Protein AF-A0A930KZ90-F1 (afdb_monomer_lite)

Radius of gyration: 17.36 Å; chains: 1; bounding box: 48×44×48 Å

Sequence (199 aa):
MMIPKNRITTSILTGASVASATVILSIFEPDRLVLPAVLLAAILIFSAPYLTFGRSEGVSDGRAYHLAAVVAGIATGLVILGQPTEGRLIPTIAEAAQQGGSMLATGLAGWALWKAGAHSMPTLPDVLNGKLVWATSAAAGYFLLTGTLSVVLLEVTLLTTHYLLRAKYKSLHVDLNFAQIVAVQVCLMMNMMFLMFLP

pLDDT: mean 78.46, std 12.45, range [32.59, 93.56]

Foldseek 3Di:
DDPDPVLVVVLLVLLQVLLVVLLVCCVVPVDLLPLLVVLLVLLCVLCVCCVVVPPPVPSPPSSLSNLLSNLLSNLNSLLVQLDDPPPDDDPSSVLSNQLSVQLQVQLVLQLVLLVVLCVVPVCSCVQDPSSLSSSLRSSLSSLPPQSSVQSNVQSVCLSVVVVVCCVVPVPDRDRSSVSSSVSSSVSSVVSSVCVVPPD

Secondary structure (DSSP, 8-state):
----HHHHHHHHHHHHHHHHHHHHHHHH---TTHHHHHHHHHHHHHHHHHHHHGGGT---HHHHHHHHHHHHHHHHHHHHHTS-STT---HHHHHHHHHHHHHHHHHHHHHHHHHHHHHH-TTGGGTS-HHHHHHHHHHHGGGHHHHHHHHHHHHHHHHHHHHHHHHH-TT----HHHHHHHHHHHHHHHHHHHHHH--

Organism: NCBI:txid43675

Structure (mmCIF, N/CA/C/O backbone):
data_AF-A0A930KZ90-F1
#
_entry.id   AF-A0A930KZ90-F1
#
loop_
_atom_site.group_PDB
_atom_site.id
_atom_site.type_symbol
_atom_site.label_atom_id
_atom_site.label_alt_id
_atom_site.label_comp_id
_atom_site.label_asym_id
_atom_site.label_entity_id
_atom_site.label_seq_id
_atom_site.pdbx_PDB_ins_code
_atom_site.Cartn_x
_atom_site.Cartn_y
_atom_site.Cartn_z
_atom_site.occupancy
_atom_site.B_iso_or_equiv
_atom_site.auth_seq_id
_atom_site.auth_comp_id
_atom_site.auth_asym_id
_atom_site.auth_atom_id
_atom_site.pdbx_PDB_model_num
ATOM 1 N N . MET A 1 1 ? -1.214 -21.754 14.794 1.00 38.53 1 MET A N 1
ATOM 2 C CA . MET A 1 1 ? -1.934 -21.234 13.609 1.00 38.53 1 MET A CA 1
ATOM 3 C C . MET A 1 1 ? -1.253 -21.792 12.360 1.00 38.53 1 MET A C 1
ATOM 5 O O . MET A 1 1 ? -0.206 -21.294 11.975 1.00 38.53 1 MET A O 1
ATOM 9 N N . MET A 1 2 ? -1.760 -22.895 11.797 1.00 32.59 2 MET A N 1
ATOM 10 C CA . MET A 1 2 ? -1.240 -23.469 10.547 1.00 32.59 2 MET A CA 1
ATOM 11 C C . MET A 1 2 ? -1.775 -22.625 9.390 1.00 32.59 2 MET A C 1
ATOM 13 O O . MET A 1 2 ? -2.950 -22.726 9.047 1.00 32.59 2 MET A O 1
ATOM 17 N N . ILE A 1 3 ? -0.939 -21.768 8.803 1.00 50.97 3 ILE A N 1
ATOM 18 C CA . ILE A 1 3 ? -1.258 -21.194 7.494 1.00 50.97 3 ILE A CA 1
ATOM 19 C C . ILE A 1 3 ? -1.202 -22.371 6.509 1.00 50.97 3 ILE A C 1
ATOM 21 O O . ILE A 1 3 ? -0.153 -23.013 6.413 1.00 50.97 3 ILE A O 1
ATOM 25 N N . PRO A 1 4 ? -2.300 -22.728 5.821 1.00 55.75 4 PRO A N 1
ATOM 26 C CA . PRO A 1 4 ? -2.289 -23.867 4.917 1.00 55.75 4 PRO A CA 1
ATOM 27 C C . PRO A 1 4 ? -1.251 -23.612 3.822 1.00 55.75 4 PRO A C 1
ATOM 29 O O . PRO A 1 4 ? -1.311 -22.591 3.137 1.00 55.75 4 PRO A O 1
ATOM 32 N N . LYS A 1 5 ? -0.304 -24.548 3.670 1.00 55.38 5 LYS A N 1
ATOM 33 C CA . LYS A 1 5 ? 0.843 -24.492 2.742 1.00 55.38 5 LYS A CA 1
ATOM 34 C C . LYS A 1 5 ? 0.437 -24.041 1.329 1.00 55.38 5 LYS A C 1
ATOM 36 O O . LYS A 1 5 ? 1.161 -23.282 0.698 1.00 55.38 5 LYS A O 1
ATOM 41 N N . ASN A 1 6 ? -0.774 -24.409 0.904 1.00 66.38 6 ASN A N 1
ATOM 42 C CA . ASN A 1 6 ? -1.363 -24.027 -0.377 1.00 66.38 6 ASN A CA 1
ATOM 43 C C . ASN A 1 6 ? -1.552 -22.502 -0.542 1.00 66.38 6 ASN A C 1
ATOM 45 O O . ASN A 1 6 ? -1.235 -21.971 -1.595 1.00 66.38 6 ASN A O 1
ATOM 49 N N . ARG A 1 7 ? -1.976 -21.763 0.500 1.00 64.81 7 ARG A N 1
ATOM 50 C CA . ARG A 1 7 ? -2.186 -20.299 0.411 1.00 64.81 7 ARG A CA 1
ATOM 51 C C . ARG A 1 7 ? -0.884 -19.528 0.210 1.00 64.81 7 ARG A C 1
ATOM 53 O O . ARG A 1 7 ? -0.857 -18.594 -0.581 1.00 64.81 7 ARG A O 1
ATOM 60 N N . ILE A 1 8 ? 0.185 -19.919 0.907 1.00 69.94 8 ILE A N 1
ATOM 61 C CA . ILE A 1 8 ? 1.503 -19.282 0.752 1.00 69.94 8 ILE A CA 1
ATOM 62 C C . ILE A 1 8 ? 2.004 -19.507 -0.674 1.00 69.94 8 ILE A C 1
ATOM 64 O O . ILE A 1 8 ? 2.395 -18.554 -1.341 1.00 69.94 8 ILE A O 1
ATOM 68 N N . THR A 1 9 ? 1.921 -20.745 -1.169 1.00 73.06 9 THR A N 1
ATOM 69 C CA . THR A 1 9 ? 2.307 -21.074 -2.544 1.00 73.06 9 THR A CA 1
ATOM 70 C C . THR A 1 9 ? 1.506 -20.266 -3.560 1.00 73.06 9 THR A C 1
ATOM 72 O O . THR A 1 9 ? 2.113 -19.644 -4.423 1.00 73.06 9 THR A O 1
ATOM 75 N N . THR A 1 10 ? 0.176 -20.188 -3.434 1.00 76.38 10 THR A N 1
ATOM 76 C CA . THR A 1 10 ? -0.661 -19.394 -4.348 1.00 76.38 10 THR A CA 1
ATOM 77 C C . THR A 1 10 ? -0.273 -17.918 -4.347 1.00 76.38 10 THR A C 1
ATOM 79 O O 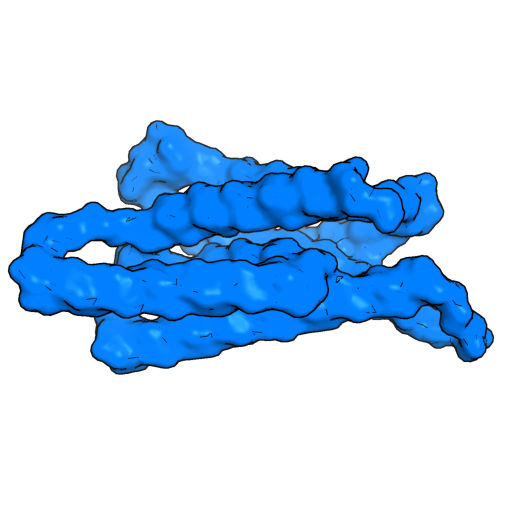. THR A 1 10 ? -0.187 -17.310 -5.410 1.00 76.38 10 THR A O 1
ATOM 82 N N . SER A 1 11 ? -0.013 -17.320 -3.186 1.00 74.00 11 SER A N 1
ATOM 83 C CA . SER A 1 11 ? 0.334 -15.898 -3.108 1.00 74.00 11 SER A CA 1
ATOM 84 C C . SER A 1 11 ? 1.740 -15.596 -3.603 1.00 74.00 11 SER A C 1
ATOM 86 O O . SER A 1 11 ? 1.922 -14.580 -4.265 1.00 74.00 11 SER A O 1
ATOM 88 N N . ILE A 1 12 ? 2.710 -16.485 -3.373 1.00 77.38 12 ILE A N 1
ATOM 89 C CA . ILE A 1 12 ? 4.039 -16.374 -3.991 1.00 77.38 12 ILE A CA 1
ATOM 90 C C . ILE A 1 12 ? 3.909 -16.449 -5.512 1.00 77.38 12 ILE A C 1
ATOM 92 O O . ILE A 1 12 ? 4.472 -15.615 -6.211 1.00 77.38 12 ILE A O 1
ATOM 96 N N . LEU A 1 13 ? 3.125 -17.399 -6.027 1.00 80.75 13 LEU A N 1
ATOM 97 C CA . LEU A 1 13 ? 2.915 -17.560 -7.466 1.00 80.75 13 LEU A CA 1
ATOM 98 C C . LEU A 1 13 ? 2.195 -16.345 -8.067 1.00 80.75 13 LEU A C 1
ATOM 100 O O . LEU A 1 13 ? 2.551 -15.891 -9.150 1.00 80.75 13 LEU A O 1
ATOM 104 N N . THR A 1 14 ? 1.238 -15.774 -7.328 1.00 82.06 14 THR A N 1
ATOM 105 C CA . THR A 1 14 ? 0.551 -14.526 -7.695 1.00 82.06 14 THR A CA 1
ATOM 106 C C . THR A 1 14 ? 1.548 -13.371 -7.767 1.00 82.06 14 THR A C 1
ATOM 108 O O . THR A 1 14 ? 1.629 -12.702 -8.791 1.00 82.06 14 THR A O 1
ATOM 111 N N . GLY A 1 15 ? 2.341 -13.162 -6.712 1.00 76.50 15 GLY A N 1
ATOM 112 C CA . GLY A 1 15 ? 3.342 -12.097 -6.662 1.00 76.50 15 GLY A CA 1
ATOM 113 C C . GLY A 1 15 ? 4.409 -12.241 -7.747 1.00 76.50 15 GLY A C 1
ATOM 114 O O . GLY A 1 15 ? 4.736 -11.261 -8.406 1.00 76.50 15 GLY A O 1
ATOM 115 N N . ALA A 1 16 ? 4.889 -13.462 -7.999 1.00 77.69 16 ALA A N 1
ATOM 116 C CA . ALA A 1 16 ? 5.846 -13.750 -9.065 1.00 77.69 16 ALA A CA 1
ATOM 117 C C . ALA A 1 16 ? 5.260 -13.467 -10.457 1.00 77.69 16 ALA A C 1
ATOM 119 O O . ALA A 1 16 ? 5.904 -12.807 -11.266 1.00 77.69 16 ALA A O 1
ATOM 120 N N . SER A 1 17 ? 4.019 -13.897 -10.714 1.00 83.19 17 SER A N 1
ATOM 121 C CA . SER A 1 17 ? 3.338 -13.639 -11.992 1.00 83.19 17 SER A CA 1
ATOM 122 C C . SER A 1 17 ? 3.151 -12.143 -12.233 1.00 83.19 17 SER A C 1
ATOM 124 O O . SER A 1 17 ? 3.399 -11.655 -13.332 1.00 83.19 17 SER A O 1
ATOM 126 N N . VAL A 1 18 ? 2.754 -11.404 -11.192 1.00 84.69 18 VAL A N 1
ATOM 127 C CA . VAL A 1 18 ? 2.599 -9.948 -11.262 1.00 84.69 18 VAL A CA 1
ATOM 128 C C . VAL A 1 18 ? 3.946 -9.267 -11.473 1.00 84.69 18 VAL A C 1
ATOM 130 O O . VAL A 1 18 ? 4.030 -8.392 -12.321 1.00 84.69 18 VAL A O 1
ATOM 133 N N . ALA A 1 19 ? 5.009 -9.696 -10.788 1.00 80.94 19 ALA A N 1
ATOM 134 C CA . ALA A 1 19 ? 6.349 -9.156 -11.004 1.00 80.94 19 ALA A CA 1
ATOM 135 C C . ALA A 1 19 ? 6.807 -9.341 -12.458 1.00 80.94 19 ALA A C 1
ATOM 137 O O . ALA A 1 19 ? 7.270 -8.385 -13.076 1.00 80.94 19 ALA A O 1
ATOM 138 N N . SER A 1 20 ? 6.619 -10.533 -13.036 1.00 78.38 20 SER A N 1
ATOM 139 C CA . SER A 1 20 ? 6.917 -10.783 -14.451 1.00 78.38 20 SER A CA 1
ATOM 140 C C . SER A 1 20 ? 6.075 -9.910 -15.382 1.00 78.38 20 SER A C 1
ATOM 142 O O . SER A 1 20 ? 6.617 -9.328 -16.318 1.00 78.38 20 SER A O 1
ATOM 144 N N . ALA A 1 21 ? 4.774 -9.771 -15.115 1.00 81.81 21 ALA A N 1
ATOM 145 C CA . ALA A 1 21 ? 3.894 -8.912 -15.903 1.00 81.81 21 ALA A CA 1
ATOM 146 C C . ALA A 1 21 ? 4.307 -7.436 -15.816 1.00 81.81 21 ALA A C 1
ATOM 148 O O . ALA A 1 21 ? 4.331 -6.757 -16.834 1.00 81.81 21 ALA A O 1
ATOM 149 N N . THR A 1 22 ? 4.691 -6.951 -14.632 1.00 79.56 22 THR A N 1
ATOM 150 C CA . THR A 1 22 ? 5.209 -5.594 -14.434 1.00 79.56 22 THR A CA 1
ATOM 151 C C . THR A 1 22 ? 6.488 -5.366 -15.231 1.00 79.56 22 THR A C 1
ATOM 153 O O . THR A 1 22 ? 6.579 -4.363 -15.926 1.00 79.56 22 THR A O 1
ATOM 156 N N . VAL A 1 23 ? 7.437 -6.310 -15.206 1.00 77.94 23 VAL A N 1
ATOM 157 C CA . VAL A 1 23 ? 8.666 -6.228 -16.016 1.00 77.94 23 VAL A CA 1
ATOM 158 C C . VAL A 1 23 ? 8.334 -6.124 -17.505 1.00 77.94 23 VAL A C 1
ATOM 160 O O . VAL A 1 23 ? 8.841 -5.238 -18.184 1.00 77.94 23 VAL A O 1
ATOM 163 N N . ILE A 1 24 ? 7.454 -6.993 -18.009 1.00 77.25 24 ILE A N 1
ATOM 164 C CA . ILE A 1 24 ? 7.053 -7.001 -19.422 1.00 77.25 24 ILE A CA 1
ATOM 165 C C . ILE A 1 24 ? 6.353 -5.685 -19.789 1.00 77.25 24 ILE A C 1
ATOM 167 O O . ILE A 1 24 ? 6.746 -5.036 -20.755 1.00 77.25 24 ILE A O 1
ATOM 171 N N . LEU A 1 25 ? 5.356 -5.262 -19.008 1.00 74.56 25 LEU A N 1
ATOM 172 C CA . LEU A 1 25 ? 4.599 -4.037 -19.268 1.00 74.56 25 LEU A CA 1
ATOM 173 C C . LEU A 1 25 ? 5.503 -2.806 -19.271 1.00 74.56 25 LEU A C 1
ATOM 175 O O . LEU A 1 25 ? 5.410 -2.008 -20.190 1.00 74.56 25 LEU A O 1
ATOM 179 N N . SER A 1 26 ? 6.433 -2.677 -18.325 1.00 71.62 26 SER A N 1
ATOM 180 C CA . SER A 1 26 ? 7.344 -1.527 -18.292 1.00 71.62 26 SER A CA 1
ATOM 181 C C . SER A 1 26 ? 8.360 -1.500 -19.440 1.00 71.62 26 SER A C 1
ATOM 183 O O . SER A 1 26 ? 8.900 -0.435 -19.728 1.00 71.62 26 SER A O 1
ATOM 185 N N . ILE A 1 27 ? 8.631 -2.636 -20.097 1.00 71.19 27 ILE A N 1
ATOM 186 C CA . ILE A 1 27 ? 9.478 -2.687 -21.301 1.00 71.19 27 ILE A CA 1
ATOM 187 C C . ILE A 1 27 ? 8.699 -2.220 -22.539 1.00 71.19 27 ILE A C 1
ATOM 189 O O . ILE A 1 27 ? 9.255 -1.499 -23.366 1.00 71.19 27 ILE A O 1
ATOM 193 N N . PHE A 1 28 ? 7.435 -2.635 -22.685 1.00 67.44 28 PHE A N 1
ATOM 194 C CA . PHE A 1 28 ? 6.631 -2.356 -23.884 1.00 67.44 28 PHE A CA 1
ATOM 195 C C . PHE A 1 28 ? 5.830 -1.048 -23.806 1.00 67.44 28 PHE A C 1
ATOM 197 O O . PHE A 1 28 ? 5.649 -0.384 -24.823 1.00 67.44 28 PHE A O 1
ATOM 204 N N . GLU A 1 29 ? 5.388 -0.657 -22.613 1.00 59.34 29 GLU A N 1
ATOM 205 C CA . GLU A 1 29 ? 4.587 0.538 -22.343 1.00 59.34 29 GLU A CA 1
ATOM 206 C C . GLU A 1 29 ? 5.150 1.263 -21.105 1.00 59.34 29 GLU A C 1
ATOM 208 O O . GLU A 1 29 ? 4.677 1.062 -19.984 1.00 59.34 29 GLU A O 1
ATOM 213 N N . PRO A 1 30 ? 6.163 2.136 -21.268 1.00 58.44 30 PRO A N 1
ATOM 214 C CA . PRO A 1 30 ? 6.794 2.849 -20.154 1.00 58.44 30 PRO A CA 1
ATOM 215 C C . PRO A 1 30 ? 5.928 3.996 -19.601 1.00 58.44 30 PRO A C 1
ATOM 217 O O . PRO A 1 30 ? 6.448 4.902 -18.945 1.00 58.44 30 PRO A O 1
ATOM 220 N N . ASP A 1 31 ? 4.624 4.008 -19.888 1.00 62.75 31 ASP A N 1
ATOM 221 C CA . ASP A 1 31 ? 3.746 5.097 -19.482 1.00 62.75 31 ASP A CA 1
ATOM 222 C C . ASP A 1 31 ? 3.619 5.133 -17.950 1.00 62.75 31 ASP A C 1
ATOM 224 O O . ASP A 1 31 ? 3.151 4.194 -17.294 1.00 62.75 31 ASP A O 1
ATOM 228 N N . ARG A 1 32 ? 4.046 6.264 -17.379 1.00 66.25 32 ARG A N 1
ATOM 229 C CA . ARG A 1 32 ? 4.094 6.532 -15.937 1.00 66.25 32 ARG A CA 1
ATOM 230 C C . ARG A 1 32 ? 2.707 6.521 -15.283 1.00 66.25 32 ARG A C 1
ATOM 232 O O . ARG A 1 32 ? 2.625 6.489 -14.058 1.00 66.25 32 ARG A O 1
ATOM 239 N N . LEU A 1 33 ? 1.625 6.535 -16.065 1.00 73.50 33 LEU A N 1
ATOM 240 C CA . LEU A 1 33 ? 0.246 6.528 -15.566 1.00 73.50 33 LEU A CA 1
ATOM 241 C C . LEU A 1 33 ? -0.379 5.128 -15.464 1.00 73.50 33 LEU A C 1
ATOM 243 O O . LEU A 1 33 ? -1.314 4.941 -14.681 1.00 73.50 33 LEU A O 1
ATOM 247 N N . VAL A 1 34 ? 0.145 4.132 -16.188 1.00 80.25 34 VAL A N 1
ATOM 248 C CA . VAL A 1 34 ? -0.452 2.785 -16.244 1.00 80.25 34 VAL A CA 1
ATOM 249 C C . VAL A 1 34 ? -0.313 2.062 -14.905 1.00 80.25 34 VAL A C 1
ATOM 251 O O . VAL A 1 34 ? -1.289 1.536 -14.375 1.00 80.25 34 VAL A O 1
ATOM 254 N N . LEU A 1 35 ? 0.878 2.077 -14.303 1.00 81.81 35 LEU A N 1
ATOM 255 C CA . LEU A 1 35 ? 1.143 1.394 -13.031 1.00 81.81 35 LEU A CA 1
ATOM 256 C C . LEU A 1 35 ? 0.334 1.961 -11.846 1.00 81.81 35 LEU A C 1
ATOM 258 O O . LEU A 1 35 ? -0.273 1.166 -11.122 1.00 81.81 35 LEU A O 1
ATOM 262 N N . PRO A 1 36 ? 0.234 3.291 -11.654 1.00 82.69 36 PRO A N 1
ATOM 263 C CA . PRO A 1 36 ? -0.692 3.886 -10.691 1.00 82.69 36 PRO A CA 1
ATOM 264 C C . PRO A 1 36 ? -2.153 3.482 -10.900 1.00 82.69 36 PRO A C 1
ATOM 266 O O . PRO A 1 36 ? -2.839 3.149 -9.932 1.00 82.69 36 PRO A O 1
ATOM 269 N N . ALA A 1 37 ? -2.625 3.464 -12.151 1.00 84.44 37 ALA A N 1
ATOM 270 C CA . ALA A 1 37 ? -3.986 3.048 -12.473 1.00 84.44 37 ALA A CA 1
ATOM 271 C C . ALA A 1 37 ? -4.219 1.565 -12.138 1.00 84.44 37 ALA A C 1
ATOM 273 O O . ALA A 1 37 ? -5.250 1.213 -11.565 1.00 84.44 37 ALA A O 1
ATOM 274 N N . VAL A 1 38 ? -3.236 0.700 -12.413 1.00 85.69 38 VAL A N 1
ATOM 275 C CA . VAL A 1 38 ? -3.267 -0.721 -12.034 1.00 85.69 38 VAL A CA 1
ATOM 276 C C . VAL A 1 38 ? -3.285 -0.891 -10.513 1.00 85.69 38 VAL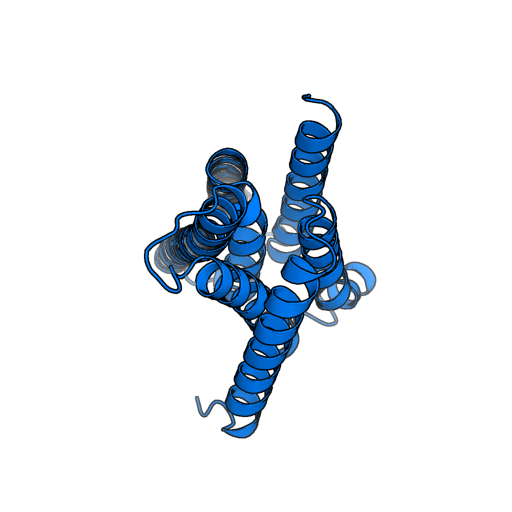 A C 1
ATOM 278 O O . VAL A 1 38 ? -4.037 -1.724 -10.012 1.00 85.69 38 VAL A O 1
ATOM 281 N N . LEU A 1 39 ? -2.521 -0.095 -9.755 1.00 86.44 39 LEU A N 1
ATOM 282 C CA . LEU A 1 39 ? -2.538 -0.118 -8.286 1.00 86.44 39 LEU A CA 1
ATOM 283 C C . LEU A 1 39 ? -3.902 0.306 -7.720 1.00 86.44 39 LEU A C 1
ATOM 285 O O . LEU A 1 39 ? -4.449 -0.388 -6.859 1.00 86.44 39 LEU A O 1
ATOM 289 N N . LEU A 1 40 ? -4.478 1.400 -8.232 1.00 85.62 40 LEU A N 1
ATOM 290 C CA . LEU A 1 40 ? -5.829 1.859 -7.886 1.00 85.62 40 LEU A CA 1
ATOM 291 C C . LEU A 1 40 ? -6.868 0.766 -8.160 1.00 85.62 40 LEU A C 1
ATOM 293 O O . LEU A 1 40 ? -7.650 0.416 -7.269 1.00 85.62 40 LEU A O 1
ATOM 297 N N . ALA A 1 41 ? -6.835 0.189 -9.364 1.00 86.56 41 ALA A N 1
ATOM 298 C CA . ALA A 1 41 ? -7.738 -0.875 -9.783 1.00 86.56 41 ALA A CA 1
ATOM 299 C C . ALA A 1 41 ? -7.566 -2.138 -8.933 1.00 86.56 41 ALA A C 1
ATOM 301 O O . ALA A 1 41 ? -8.561 -2.719 -8.510 1.00 86.56 41 ALA A O 1
ATOM 302 N N . ALA A 1 42 ? -6.334 -2.545 -8.619 1.00 86.00 42 ALA A N 1
ATOM 303 C CA . ALA A 1 42 ? -6.071 -3.692 -7.757 1.00 86.00 42 ALA A CA 1
ATOM 304 C C . ALA A 1 42 ? -6.675 -3.475 -6.364 1.00 86.00 42 ALA A C 1
ATOM 306 O O . ALA A 1 42 ? -7.428 -4.323 -5.883 1.00 86.00 42 ALA A O 1
ATOM 307 N N . ILE A 1 43 ? -6.421 -2.322 -5.736 1.00 85.19 43 ILE A N 1
ATOM 308 C CA . ILE A 1 43 ? -7.013 -1.996 -4.434 1.00 85.19 43 ILE A CA 1
ATOM 309 C C . ILE A 1 43 ? -8.541 -2.064 -4.526 1.00 85.19 43 ILE A C 1
ATOM 311 O O . ILE A 1 43 ? -9.149 -2.716 -3.679 1.00 85.19 43 ILE A O 1
ATOM 315 N N . LEU A 1 44 ? -9.165 -1.473 -5.552 1.00 85.94 44 LEU A N 1
ATOM 316 C CA . LEU A 1 44 ? -10.619 -1.530 -5.735 1.00 85.94 44 LEU A CA 1
ATOM 317 C C . LEU A 1 44 ? -11.122 -2.954 -5.957 1.00 85.94 44 LEU A C 1
ATOM 319 O O . LEU A 1 44 ? -12.053 -3.348 -5.284 1.00 85.94 44 LEU A O 1
ATOM 323 N N . ILE A 1 45 ? -10.518 -3.765 -6.821 1.00 85.81 45 ILE A N 1
ATOM 324 C CA . ILE A 1 45 ? -10.987 -5.133 -7.097 1.00 85.81 45 ILE A CA 1
ATOM 325 C C . ILE A 1 45 ? -10.924 -6.000 -5.835 1.00 85.81 45 ILE A C 1
ATOM 327 O O . ILE A 1 45 ? -11.875 -6.716 -5.515 1.00 85.81 45 ILE A O 1
ATOM 331 N N . PHE A 1 46 ? -9.825 -5.918 -5.079 1.00 82.94 46 PHE A N 1
ATOM 332 C CA . PHE A 1 46 ? -9.656 -6.720 -3.866 1.00 82.94 46 PHE A CA 1
ATOM 333 C C . PHE A 1 46 ? -10.460 -6.190 -2.669 1.00 82.94 46 PHE A C 1
ATOM 335 O O . PHE A 1 46 ? -10.723 -6.959 -1.739 1.00 82.94 46 PHE A O 1
ATOM 342 N N . SER A 1 47 ? -10.878 -4.918 -2.693 1.00 80.88 47 SER A N 1
ATOM 343 C CA . SER A 1 47 ? -11.701 -4.294 -1.646 1.00 80.88 47 SER A CA 1
ATOM 344 C C . SER A 1 47 ? -13.165 -4.056 -2.029 1.00 80.88 47 SER A C 1
ATOM 346 O O . SER A 1 47 ? -13.970 -3.785 -1.145 1.00 80.88 47 SER A O 1
ATOM 348 N N . ALA A 1 48 ? -13.551 -4.211 -3.295 1.00 78.31 48 ALA A N 1
ATOM 349 C CA . ALA A 1 48 ? -14.880 -3.878 -3.809 1.00 78.31 48 ALA A CA 1
ATOM 350 C C . ALA A 1 48 ? -15.996 -4.570 -3.029 1.00 78.31 48 ALA A C 1
ATOM 352 O O . ALA A 1 48 ? -16.916 -3.876 -2.611 1.00 78.31 48 ALA A O 1
ATOM 353 N N . PRO A 1 49 ? -15.901 -5.874 -2.719 1.00 70.88 49 PRO A N 1
ATOM 354 C CA . PRO A 1 49 ? -16.960 -6.529 -1.965 1.00 70.88 49 PRO A CA 1
ATOM 355 C C . PRO A 1 49 ? -17.084 -6.003 -0.523 1.00 70.88 49 PRO A C 1
ATOM 357 O O . PRO A 1 49 ? -18.180 -5.928 0.027 1.00 70.88 49 PRO A O 1
ATOM 360 N N . TYR A 1 50 ? -15.970 -5.554 0.071 1.00 76.31 50 TYR A N 1
ATOM 361 C CA . TYR A 1 50 ? -15.977 -4.871 1.368 1.00 76.31 50 TYR A CA 1
ATOM 362 C C . TYR A 1 50 ? -16.636 -3.490 1.278 1.00 76.31 50 TYR A C 1
ATOM 364 O O . TYR A 1 50 ? -17.380 -3.100 2.172 1.00 76.31 50 TYR A O 1
ATOM 372 N N . LEU A 1 51 ? -16.393 -2.759 0.186 1.00 76.44 51 LEU A N 1
ATOM 373 C CA . LEU A 1 51 ? -17.008 -1.456 -0.068 1.00 76.44 51 LEU A CA 1
ATOM 374 C C . LEU A 1 51 ? -18.512 -1.573 -0.372 1.00 76.44 51 LEU A C 1
ATOM 376 O O . LEU A 1 51 ? -19.271 -0.696 0.028 1.00 76.44 51 LEU A O 1
ATOM 380 N N . THR A 1 52 ? -18.953 -2.641 -1.047 1.00 72.12 52 THR A N 1
ATOM 381 C CA . THR A 1 52 ? -20.358 -2.830 -1.449 1.00 72.12 52 THR A CA 1
ATOM 382 C C . THR A 1 52 ? -21.221 -3.480 -0.373 1.00 72.12 52 THR A C 1
ATOM 384 O O . THR A 1 52 ? -22.382 -3.109 -0.230 1.00 72.12 52 THR A O 1
ATOM 387 N N . PHE A 1 53 ? -20.683 -4.436 0.388 1.00 71.56 53 PHE A N 1
ATOM 388 C CA . PHE A 1 53 ? -21.448 -5.211 1.378 1.00 71.56 53 PHE A CA 1
ATOM 389 C C . PHE A 1 53 ? -21.046 -4.913 2.834 1.00 71.56 53 PHE A C 1
ATOM 391 O O . PHE A 1 53 ? -21.619 -5.463 3.782 1.00 71.56 53 PHE A O 1
ATOM 398 N N . GLY A 1 54 ? -20.088 -4.004 3.039 1.00 63.97 54 GLY A N 1
ATOM 399 C CA . GLY A 1 54 ? -19.644 -3.544 4.353 1.00 63.97 54 GLY A CA 1
ATOM 400 C C . GLY A 1 54 ? -18.997 -4.643 5.203 1.00 63.97 54 GLY A C 1
ATOM 401 O O . GLY A 1 54 ? -18.463 -5.638 4.708 1.00 63.97 54 GLY A O 1
ATOM 402 N N . ARG A 1 55 ? -19.082 -4.489 6.531 1.00 59.28 55 ARG A N 1
ATOM 403 C CA . ARG A 1 55 ? -18.527 -5.439 7.520 1.00 59.28 55 ARG A CA 1
ATOM 404 C C . ARG A 1 55 ? -19.082 -6.865 7.433 1.00 59.28 55 ARG A C 1
ATOM 406 O O . ARG A 1 55 ? -18.487 -7.746 8.043 1.00 59.28 55 ARG A O 1
ATOM 413 N N . SER A 1 56 ? -20.186 -7.097 6.717 1.00 48.44 56 SER A N 1
ATOM 414 C CA . SER A 1 56 ? -20.825 -8.418 6.621 1.00 48.44 56 SER A CA 1
ATOM 415 C C . SER A 1 56 ? -19.984 -9.443 5.848 1.00 48.44 56 SER A C 1
ATOM 417 O O . SER A 1 56 ? -19.980 -10.616 6.208 1.00 48.44 56 SER A O 1
ATOM 419 N N . GLU A 1 57 ? -19.200 -9.000 4.859 1.00 51.22 57 GLU A N 1
ATOM 420 C CA . GLU A 1 57 ? -18.203 -9.848 4.190 1.00 51.22 57 GLU A CA 1
ATOM 421 C C . GLU A 1 57 ? -16.827 -9.806 4.871 1.00 51.22 57 GLU A C 1
ATOM 423 O O . GLU A 1 57 ? -16.031 -10.740 4.736 1.00 51.22 57 GLU A O 1
ATOM 428 N N . GLY A 1 58 ? -16.539 -8.727 5.608 1.00 54.56 58 GLY A N 1
ATOM 429 C CA . GLY A 1 58 ? -15.224 -8.453 6.179 1.00 54.56 58 GLY A CA 1
ATOM 430 C C . GLY A 1 58 ? -14.141 -8.247 5.109 1.00 54.56 58 GLY A C 1
ATOM 431 O O . GLY A 1 58 ? -14.263 -8.648 3.950 1.00 54.56 58 GLY A O 1
ATOM 432 N N . VAL A 1 59 ? -13.021 -7.623 5.479 1.00 59.47 59 VAL A N 1
ATOM 433 C CA . VAL A 1 59 ? -11.819 -7.710 4.639 1.00 59.47 59 VAL A CA 1
ATOM 434 C C . VAL A 1 59 ? -11.325 -9.145 4.769 1.00 59.47 59 VAL A C 1
ATOM 436 O O . VAL A 1 59 ? -10.615 -9.469 5.721 1.00 59.47 59 VAL A O 1
ATOM 439 N N . SER A 1 60 ? -11.761 -10.033 3.866 1.00 67.06 60 SER A N 1
ATOM 440 C CA . SER A 1 60 ? -11.384 -11.441 3.979 1.00 67.06 60 SER A CA 1
ATOM 441 C C . SER A 1 60 ? -9.862 -11.546 4.001 1.00 67.06 60 SER A C 1
ATOM 443 O O . SER A 1 60 ? -9.151 -10.970 3.168 1.00 67.06 60 SER A O 1
ATOM 445 N N . ASP A 1 61 ? -9.361 -12.302 4.968 1.00 66.94 61 ASP A N 1
ATOM 446 C CA . ASP A 1 61 ? -7.939 -12.359 5.272 1.00 66.94 61 ASP A CA 1
ATOM 447 C C . ASP A 1 61 ? -7.109 -12.943 4.106 1.00 66.94 61 ASP A C 1
ATOM 449 O O . ASP A 1 61 ? -5.898 -12.734 4.024 1.00 66.94 61 ASP A O 1
ATOM 453 N N . GLY A 1 62 ? -7.782 -13.643 3.178 1.00 71.44 62 GLY A N 1
ATOM 454 C CA . GLY A 1 62 ? -7.244 -14.084 1.892 1.00 71.44 62 GLY A CA 1
ATOM 455 C C . GLY A 1 62 ? -7.159 -12.966 0.847 1.00 71.44 62 GLY A C 1
ATOM 456 O O . GLY A 1 62 ? -6.114 -12.814 0.225 1.00 71.44 62 GLY A O 1
ATOM 457 N N . ARG A 1 63 ? -8.198 -12.135 0.682 1.00 78.62 63 ARG A N 1
ATOM 458 C CA . ARG A 1 63 ? -8.191 -11.014 -0.286 1.00 78.62 63 ARG A CA 1
ATOM 459 C C . ARG A 1 63 ? -7.135 -9.964 0.063 1.00 78.62 63 ARG A C 1
ATOM 461 O O . ARG A 1 63 ? -6.393 -9.553 -0.821 1.00 78.62 63 ARG A O 1
ATOM 468 N N . ALA A 1 64 ? -6.998 -9.600 1.341 1.00 79.25 64 ALA A N 1
ATOM 469 C CA . ALA A 1 64 ? -5.935 -8.686 1.777 1.00 79.25 64 ALA A CA 1
ATOM 470 C C . ALA A 1 64 ? -4.531 -9.264 1.535 1.00 79.25 64 ALA A C 1
ATOM 472 O O . ALA A 1 64 ? -3.601 -8.533 1.209 1.00 79.25 64 ALA A O 1
ATOM 473 N N . TYR A 1 65 ? -4.379 -10.585 1.660 1.00 82.25 65 TYR A N 1
ATOM 474 C CA . TYR A 1 65 ? -3.119 -11.270 1.388 1.00 82.25 65 TYR A CA 1
ATOM 475 C C . TYR A 1 65 ? -2.802 -11.329 -0.116 1.00 82.25 65 TYR A C 1
ATOM 477 O O . TYR A 1 65 ? -1.656 -11.124 -0.502 1.00 82.25 65 TYR A O 1
ATOM 485 N N . HIS A 1 66 ? -3.808 -11.529 -0.975 1.00 83.75 66 HIS A N 1
ATOM 486 C CA . HIS A 1 66 ? -3.644 -11.422 -2.428 1.00 83.75 66 HIS A CA 1
ATOM 487 C C . HIS A 1 66 ? -3.333 -9.992 -2.873 1.00 83.75 66 HIS A C 1
ATOM 489 O O . HIS A 1 66 ? -2.425 -9.813 -3.677 1.00 83.75 66 HIS A O 1
ATOM 495 N N . LEU A 1 67 ? -4.002 -8.982 -2.311 1.00 86.38 67 LEU A N 1
ATOM 496 C CA . LEU A 1 67 ? -3.683 -7.579 -2.578 1.00 86.38 67 LEU A CA 1
ATOM 497 C C . LEU A 1 67 ? -2.229 -7.265 -2.204 1.00 86.38 67 LEU A C 1
ATOM 499 O O . LEU A 1 67 ? -1.495 -6.707 -3.014 1.00 86.38 67 LEU A O 1
ATOM 503 N N . ALA A 1 68 ? -1.788 -7.681 -1.012 1.00 86.69 68 ALA A N 1
ATOM 504 C CA . ALA A 1 68 ? -0.396 -7.526 -0.602 1.00 86.69 68 ALA A CA 1
ATOM 505 C C . ALA A 1 68 ? 0.566 -8.252 -1.557 1.00 86.69 68 ALA A C 1
ATOM 507 O O . ALA A 1 68 ? 1.578 -7.684 -1.947 1.00 86.69 68 ALA A O 1
ATOM 508 N N . ALA A 1 69 ? 0.239 -9.469 -2.000 1.00 85.94 69 ALA A N 1
ATOM 509 C CA . ALA A 1 69 ? 1.058 -10.198 -2.967 1.00 85.94 69 ALA A CA 1
ATOM 510 C C . ALA A 1 69 ? 1.146 -9.492 -4.332 1.00 85.94 69 ALA A C 1
ATOM 512 O O . ALA A 1 69 ? 2.221 -9.456 -4.923 1.00 85.94 69 ALA A O 1
ATOM 513 N N . VAL A 1 70 ? 0.048 -8.906 -4.818 1.00 88.25 70 VAL A N 1
ATOM 514 C CA . VAL A 1 70 ? 0.016 -8.138 -6.073 1.00 88.25 70 VAL A CA 1
ATOM 515 C C . VAL A 1 70 ? 0.878 -6.884 -5.952 1.00 88.25 70 VAL A C 1
ATOM 517 O O . VAL A 1 70 ? 1.761 -6.675 -6.777 1.00 88.25 70 VAL A O 1
ATOM 520 N N . VAL A 1 71 ? 0.692 -6.083 -4.900 1.00 89.12 71 VAL A N 1
ATOM 521 C CA . VAL A 1 71 ? 1.477 -4.853 -4.696 1.00 89.12 71 VAL A CA 1
ATOM 522 C C . VAL A 1 71 ? 2.959 -5.172 -4.465 1.00 89.12 71 VAL A C 1
ATOM 524 O O . VAL A 1 71 ? 3.822 -4.494 -5.021 1.00 89.12 71 VAL A O 1
ATOM 527 N N . ALA A 1 72 ? 3.268 -6.243 -3.725 1.00 87.44 72 ALA A N 1
ATOM 528 C CA . ALA A 1 72 ? 4.632 -6.750 -3.577 1.00 87.44 72 ALA A CA 1
ATOM 529 C C . ALA A 1 72 ? 5.226 -7.184 -4.921 1.00 87.44 72 ALA A C 1
ATOM 531 O O . ALA A 1 72 ? 6.387 -6.887 -5.191 1.00 87.44 72 ALA A O 1
ATOM 532 N N . GLY A 1 73 ? 4.441 -7.859 -5.765 1.00 85.88 73 GLY A N 1
ATOM 533 C CA . GLY A 1 73 ? 4.847 -8.263 -7.107 1.00 85.88 73 GLY A CA 1
ATOM 534 C C . GLY A 1 73 ? 5.200 -7.061 -7.979 1.00 85.88 73 GLY A C 1
ATOM 535 O O . GLY A 1 73 ? 6.286 -7.037 -8.548 1.00 85.88 73 GLY A O 1
ATOM 536 N N . ILE A 1 74 ? 4.347 -6.031 -7.999 1.00 86.31 74 ILE A N 1
ATOM 537 C CA . ILE A 1 74 ? 4.594 -4.785 -8.746 1.00 86.31 74 ILE A CA 1
ATOM 538 C C . ILE A 1 74 ? 5.885 -4.119 -8.265 1.00 86.31 74 ILE A C 1
ATOM 540 O O . ILE A 1 74 ? 6.781 -3.849 -9.062 1.00 86.31 74 ILE A O 1
ATOM 544 N N . ALA A 1 75 ? 6.014 -3.908 -6.953 1.00 86.69 75 ALA A N 1
ATOM 545 C CA . ALA A 1 75 ? 7.195 -3.275 -6.376 1.00 86.69 75 ALA A CA 1
ATOM 546 C C . ALA A 1 75 ? 8.477 -4.070 -6.679 1.00 86.69 75 ALA A C 1
ATOM 548 O O . ALA A 1 75 ? 9.493 -3.499 -7.066 1.00 86.69 75 ALA A O 1
ATOM 549 N N . THR A 1 76 ? 8.418 -5.399 -6.567 1.00 85.56 76 THR A N 1
ATOM 550 C CA . THR A 1 76 ? 9.555 -6.283 -6.863 1.00 85.56 76 THR A CA 1
ATOM 551 C C . THR A 1 76 ? 9.910 -6.267 -8.349 1.00 85.56 76 THR A C 1
ATOM 553 O O . THR A 1 76 ? 11.088 -6.192 -8.684 1.00 85.56 76 THR A O 1
ATOM 556 N N . GLY A 1 77 ? 8.919 -6.287 -9.245 1.00 83.06 77 GLY A N 1
ATOM 557 C CA . GLY A 1 77 ? 9.134 -6.181 -10.691 1.00 83.06 77 GLY A CA 1
ATOM 558 C C . GLY A 1 77 ? 9.847 -4.883 -11.074 1.00 83.06 77 GLY A C 1
ATOM 559 O O . GLY A 1 77 ? 10.804 -4.913 -11.843 1.00 83.06 77 GLY A O 1
ATOM 560 N N . LEU A 1 78 ? 9.455 -3.764 -10.457 1.00 84.06 78 LEU A N 1
ATOM 561 C CA . LEU A 1 78 ? 10.110 -2.461 -10.615 1.00 84.06 78 LEU A CA 1
ATOM 562 C C . LEU A 1 78 ? 11.558 -2.446 -10.096 1.00 84.06 78 LEU A C 1
ATOM 564 O O . LEU A 1 78 ? 12.445 -1.909 -10.758 1.00 84.06 78 LEU A O 1
ATOM 568 N N . VAL A 1 79 ? 11.830 -3.092 -8.957 1.00 85.06 79 VAL A N 1
ATOM 569 C CA . VAL A 1 79 ? 13.205 -3.256 -8.444 1.00 85.06 79 VAL A CA 1
ATOM 570 C C . VAL A 1 79 ? 14.064 -4.113 -9.379 1.00 85.06 79 VAL A C 1
ATOM 572 O O . VAL A 1 79 ? 15.237 -3.796 -9.576 1.00 85.06 79 VAL A O 1
ATOM 575 N N . ILE A 1 80 ? 13.499 -5.180 -9.956 1.00 82.00 80 ILE A N 1
ATOM 576 C CA . ILE A 1 80 ? 14.199 -6.071 -10.895 1.00 82.00 80 ILE A CA 1
ATOM 577 C C . ILE A 1 80 ? 14.542 -5.334 -12.190 1.00 82.00 80 ILE A C 1
ATOM 579 O O . ILE A 1 80 ? 15.678 -5.437 -12.645 1.00 82.00 80 ILE A O 1
ATOM 583 N N . LEU A 1 81 ? 13.598 -4.568 -12.749 1.00 76.94 81 LEU A N 1
ATOM 584 C CA . LEU A 1 81 ? 13.839 -3.724 -13.926 1.00 76.94 81 LEU A CA 1
ATOM 585 C C . LEU A 1 81 ? 15.049 -2.817 -13.716 1.00 76.94 81 LEU A C 1
ATOM 587 O O . LEU A 1 81 ? 15.888 -2.702 -14.599 1.00 76.94 81 LEU A O 1
ATOM 591 N N . GLY A 1 82 ? 15.148 -2.221 -12.529 1.00 66.25 82 GLY A N 1
ATOM 592 C CA . GLY A 1 82 ? 16.209 -1.299 -12.158 1.00 66.25 82 GLY A CA 1
ATOM 593 C C . GLY A 1 82 ? 17.587 -1.905 -11.889 1.00 66.25 82 GLY A C 1
ATOM 594 O O . GLY A 1 82 ? 18.525 -1.156 -11.609 1.00 66.25 82 GLY A O 1
ATOM 595 N N . GLN A 1 83 ? 17.739 -3.234 -11.935 1.00 67.19 83 GLN A N 1
ATOM 596 C CA . GLN A 1 83 ? 19.041 -3.869 -11.742 1.00 67.19 83 GLN A CA 1
ATOM 597 C C . GLN A 1 83 ? 19.955 -3.557 -12.939 1.00 67.19 83 GLN A C 1
ATOM 599 O O . GLN A 1 83 ? 19.570 -3.804 -14.084 1.00 67.19 83 GLN A O 1
ATOM 604 N N . PRO A 1 84 ? 21.178 -3.047 -12.709 1.00 57.19 84 PRO A N 1
ATOM 605 C CA . PRO A 1 84 ? 22.096 -2.712 -13.786 1.00 57.19 84 PRO A CA 1
ATOM 606 C C . PRO A 1 84 ? 22.565 -3.996 -14.473 1.00 57.19 84 PRO A C 1
ATOM 608 O O . PRO A 1 84 ? 23.486 -4.671 -14.016 1.00 57.19 84 PRO A O 1
ATOM 611 N N . THR A 1 85 ? 21.949 -4.331 -15.600 1.00 54.31 85 THR A N 1
ATOM 612 C CA . THR A 1 85 ? 22.525 -5.278 -16.549 1.00 54.31 85 THR A CA 1
ATOM 613 C C . THR A 1 85 ? 23.617 -4.514 -17.304 1.00 54.31 85 THR A C 1
ATOM 615 O O . THR A 1 85 ? 23.340 -3.595 -18.065 1.00 54.31 85 THR A O 1
ATOM 618 N N . GLU A 1 86 ? 24.879 -4.826 -16.996 1.00 48.88 86 GLU A N 1
ATOM 619 C CA . GLU A 1 86 ? 26.078 -4.316 -17.691 1.00 48.88 86 GLU A CA 1
ATOM 620 C C . GLU A 1 86 ? 26.433 -2.824 -17.496 1.00 48.88 86 GLU A C 1
ATOM 622 O O . GLU A 1 86 ? 26.883 -2.148 -18.417 1.00 48.88 86 GLU A O 1
ATOM 627 N N . GLY A 1 87 ? 26.291 -2.283 -16.279 1.00 47.75 87 GLY A N 1
ATOM 628 C CA . GLY A 1 87 ? 26.933 -1.007 -15.903 1.00 47.75 87 GLY A CA 1
ATOM 629 C C . GLY A 1 87 ? 26.416 0.250 -16.620 1.00 47.75 87 GLY A C 1
ATOM 630 O O . GLY A 1 87 ? 26.984 1.330 -16.452 1.00 47.75 87 GLY A O 1
ATOM 631 N N . ARG A 1 88 ? 25.329 0.144 -17.392 1.00 43.91 88 ARG A N 1
ATOM 632 C CA . ARG A 1 88 ? 24.709 1.264 -18.105 1.00 43.91 88 ARG A CA 1
ATOM 633 C C . ARG A 1 88 ? 23.441 1.703 -17.374 1.00 43.91 88 ARG A C 1
ATOM 635 O O . ARG A 1 88 ? 22.365 1.153 -17.576 1.00 43.91 88 ARG A O 1
ATOM 642 N N . LEU A 1 89 ? 23.574 2.699 -16.500 1.00 49.47 89 LEU A N 1
ATOM 643 C CA . LEU A 1 89 ? 22.435 3.377 -15.876 1.00 49.47 89 LEU A CA 1
ATOM 644 C C . LEU A 1 89 ? 21.665 4.154 -16.952 1.00 49.47 89 LEU A C 1
ATOM 646 O O . LEU A 1 89 ? 22.043 5.265 -17.318 1.00 49.47 89 LEU A O 1
ATOM 650 N N . ILE A 1 90 ? 20.591 3.564 -17.475 1.00 52.28 90 ILE A N 1
ATOM 651 C CA . ILE A 1 90 ? 19.590 4.307 -18.244 1.00 52.28 90 ILE A CA 1
ATOM 652 C C . ILE A 1 90 ? 18.675 4.998 -17.215 1.00 52.28 90 ILE A C 1
ATOM 654 O O . ILE A 1 90 ? 18.136 4.312 -16.344 1.00 52.28 90 ILE A O 1
ATOM 658 N N . PRO A 1 91 ? 18.497 6.331 -17.260 1.00 50.66 91 PRO A N 1
ATOM 659 C CA . PRO A 1 91 ? 17.806 7.081 -16.206 1.00 50.66 91 PRO A CA 1
ATOM 660 C C . PRO A 1 91 ? 16.368 6.604 -15.944 1.00 50.66 91 PRO A C 1
ATOM 662 O O . PRO A 1 91 ? 15.967 6.507 -14.790 1.00 50.66 91 PRO A O 1
ATOM 665 N N . THR A 1 92 ? 15.634 6.182 -16.977 1.00 60.50 92 THR A N 1
ATOM 666 C CA . THR A 1 92 ? 14.274 5.623 -16.848 1.00 60.50 92 THR A CA 1
ATOM 667 C C . THR A 1 92 ? 14.223 4.295 -16.082 1.00 60.50 92 THR A C 1
ATOM 669 O O . THR A 1 92 ? 13.215 3.968 -15.461 1.00 60.50 92 THR A O 1
ATOM 672 N N . ILE A 1 93 ? 15.318 3.532 -16.085 1.00 62.88 93 ILE A N 1
ATOM 673 C CA . ILE A 1 93 ? 15.439 2.237 -15.404 1.00 62.88 93 ILE A CA 1
ATOM 674 C C . ILE A 1 93 ? 15.808 2.431 -13.923 1.00 62.88 93 ILE A C 1
ATOM 676 O O . ILE A 1 93 ? 15.278 1.748 -13.045 1.00 62.88 93 ILE A O 1
ATOM 680 N N . ALA A 1 94 ? 16.664 3.413 -13.627 1.00 65.31 94 ALA A N 1
ATOM 681 C CA . ALA A 1 94 ? 17.003 3.784 -12.253 1.00 65.31 94 ALA A CA 1
ATOM 682 C C . ALA A 1 94 ? 15.783 4.333 -11.488 1.00 65.31 94 ALA A C 1
ATOM 684 O O . ALA A 1 94 ? 15.577 3.997 -10.321 1.00 65.31 94 ALA A O 1
ATOM 685 N N . GLU A 1 95 ? 14.941 5.120 -12.163 1.00 74.06 95 GLU A N 1
ATOM 686 C CA . GLU A 1 95 ? 13.678 5.620 -11.613 1.00 74.06 95 GLU A CA 1
ATOM 687 C C . GLU A 1 95 ? 12.717 4.481 -11.243 1.00 74.06 95 GLU A C 1
ATOM 689 O O . GLU A 1 95 ? 12.121 4.517 -10.167 1.00 74.06 95 GLU A O 1
ATOM 694 N N . ALA A 1 96 ? 12.610 3.437 -12.073 1.00 74.94 96 ALA A N 1
ATOM 695 C CA . ALA A 1 96 ? 11.784 2.266 -11.773 1.00 74.94 96 ALA A CA 1
ATOM 696 C C . ALA A 1 96 ? 12.274 1.530 -10.513 1.00 74.94 96 ALA A C 1
ATOM 698 O O . ALA A 1 96 ? 11.473 1.229 -9.625 1.00 74.94 96 ALA A O 1
ATOM 699 N N . ALA A 1 97 ? 13.590 1.325 -10.364 1.00 81.00 97 ALA A N 1
ATOM 700 C CA . ALA A 1 97 ? 14.159 0.754 -9.137 1.00 81.00 97 ALA A CA 1
ATOM 701 C C . ALA A 1 97 ? 13.821 1.596 -7.904 1.00 81.00 97 A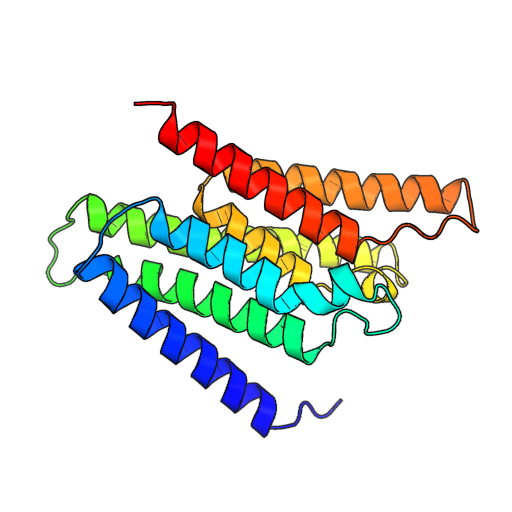LA A C 1
ATOM 703 O O . ALA A 1 97 ? 13.457 1.056 -6.857 1.00 81.00 97 ALA A O 1
ATOM 704 N N . GLN A 1 98 ? 13.942 2.919 -8.028 1.00 84.81 98 GLN A N 1
ATOM 705 C CA . GLN A 1 98 ? 13.653 3.847 -6.943 1.00 84.81 98 GLN A CA 1
ATOM 706 C C . GLN A 1 98 ? 12.168 3.819 -6.560 1.00 84.81 98 GLN A C 1
ATOM 708 O O . GLN A 1 98 ? 11.852 3.802 -5.371 1.00 84.81 98 GLN A O 1
ATOM 713 N N . GLN A 1 99 ? 11.263 3.749 -7.539 1.00 86.69 99 GLN A N 1
ATOM 714 C CA . GLN A 1 99 ? 9.825 3.594 -7.308 1.00 86.69 99 GLN A CA 1
ATOM 715 C C . GLN A 1 99 ? 9.517 2.273 -6.600 1.00 86.69 99 GLN A C 1
ATOM 717 O O . GLN A 1 99 ? 8.873 2.280 -5.554 1.00 86.69 99 GLN A O 1
ATOM 722 N N . GLY A 1 100 ? 10.027 1.145 -7.104 1.00 85.50 100 GLY A N 1
ATOM 723 C CA . GLY A 1 100 ? 9.812 -0.166 -6.488 1.00 85.50 100 GLY A CA 1
ATOM 724 C C . GLY A 1 100 ? 10.384 -0.260 -5.069 1.00 85.50 100 GLY A C 1
ATOM 725 O O . GLY A 1 100 ? 9.715 -0.737 -4.151 1.00 85.50 100 GLY A O 1
ATOM 726 N N . GLY A 1 101 ? 11.595 0.261 -4.855 1.00 87.56 101 GLY A N 1
ATOM 727 C CA . GLY A 1 101 ? 12.218 0.334 -3.533 1.00 87.56 101 GLY A CA 1
ATOM 728 C C . GLY A 1 101 ? 11.433 1.223 -2.567 1.00 87.56 101 GLY A C 1
ATOM 729 O O . GLY A 1 101 ? 11.216 0.841 -1.416 1.00 87.56 101 GLY A O 1
ATOM 730 N N . SER A 1 102 ? 10.944 2.367 -3.050 1.00 90.44 102 SER A N 1
ATOM 731 C CA . SER A 1 102 ? 10.081 3.267 -2.284 1.00 90.44 102 SER A CA 1
ATOM 732 C C . SER A 1 102 ? 8.774 2.583 -1.887 1.00 90.44 102 SER A C 1
ATOM 734 O O . SER A 1 102 ? 8.441 2.577 -0.709 1.00 90.44 102 SER A O 1
ATOM 736 N N . MET A 1 103 ? 8.085 1.897 -2.806 1.00 93.38 103 MET A N 1
ATOM 737 C CA . MET A 1 103 ? 6.878 1.118 -2.488 1.00 93.38 103 MET A CA 1
ATOM 738 C C . MET A 1 103 ? 7.111 0.131 -1.334 1.00 93.38 103 MET A C 1
ATOM 740 O O . MET A 1 103 ? 6.321 0.070 -0.392 1.00 93.38 103 MET A O 1
ATOM 744 N N . LEU A 1 104 ? 8.216 -0.620 -1.358 1.00 92.62 104 LEU A N 1
ATOM 745 C CA . LEU A 1 104 ? 8.543 -1.561 -0.283 1.00 92.62 104 LEU A CA 1
ATOM 746 C C . LEU A 1 104 ? 8.836 -0.844 1.042 1.00 92.62 104 LEU A C 1
ATOM 748 O O . LEU A 1 104 ? 8.337 -1.265 2.089 1.00 92.62 104 LEU A O 1
ATOM 752 N N . ALA A 1 105 ? 9.607 0.244 1.001 1.00 92.25 105 ALA A N 1
ATOM 753 C CA . ALA A 1 105 ? 9.938 1.037 2.181 1.00 92.25 105 ALA A CA 1
ATOM 754 C C . ALA A 1 105 ? 8.688 1.663 2.820 1.00 92.25 105 ALA A C 1
ATOM 756 O O . ALA A 1 105 ? 8.505 1.567 4.034 1.00 92.25 105 ALA A O 1
ATOM 757 N N . THR A 1 106 ? 7.790 2.236 2.018 1.00 93.12 106 THR A N 1
ATOM 758 C CA . THR A 1 106 ? 6.541 2.848 2.487 1.00 93.12 106 THR A CA 1
ATOM 759 C C . THR A 1 106 ? 5.573 1.804 3.032 1.00 93.12 106 THR A C 1
ATOM 761 O O . THR A 1 106 ? 4.965 2.022 4.078 1.00 93.12 106 THR A O 1
ATOM 764 N N . GLY A 1 107 ? 5.472 0.636 2.389 1.00 92.38 107 GLY A N 1
ATOM 765 C CA . GLY A 1 107 ? 4.704 -0.491 2.921 1.00 92.38 107 GLY A CA 1
ATOM 766 C C . GLY A 1 107 ? 5.201 -0.928 4.299 1.00 92.38 107 GLY A C 1
ATOM 767 O O . GLY A 1 107 ? 4.408 -1.115 5.224 1.00 92.38 107 GLY A O 1
ATOM 768 N N . LEU A 1 108 ? 6.524 -1.046 4.467 1.00 93.00 108 LEU A N 1
ATOM 769 C CA . LEU A 1 108 ? 7.146 -1.379 5.752 1.00 93.00 108 LEU A CA 1
ATOM 770 C C . LEU A 1 108 ? 6.915 -0.300 6.812 1.00 93.00 108 LEU A C 1
ATOM 772 O O . LEU A 1 108 ? 6.599 -0.646 7.950 1.00 93.00 108 LEU A O 1
ATOM 776 N N . ALA A 1 109 ? 7.037 0.979 6.449 1.00 91.38 109 ALA A N 1
ATOM 777 C CA . ALA A 1 109 ? 6.756 2.092 7.350 1.00 91.38 109 ALA A CA 1
ATOM 778 C C . ALA A 1 109 ? 5.303 2.050 7.844 1.00 91.38 109 ALA A C 1
ATOM 780 O O . ALA A 1 109 ? 5.068 2.116 9.052 1.00 91.38 109 ALA A O 1
ATOM 781 N N . GLY A 1 110 ? 4.348 1.838 6.933 1.00 90.75 110 GLY A N 1
ATOM 782 C CA . GLY A 1 110 ? 2.936 1.759 7.294 1.00 90.75 110 GLY A CA 1
ATOM 783 C C . GLY A 1 110 ? 2.601 0.553 8.172 1.00 90.75 110 GLY A C 1
ATOM 784 O O . GLY A 1 110 ? 1.901 0.636 9.183 1.00 90.75 110 GLY A O 1
ATOM 785 N N . TRP A 1 111 ? 3.202 -0.600 7.872 1.00 92.31 111 TRP A N 1
ATOM 786 C CA . TRP A 1 111 ? 3.073 -1.773 8.733 1.00 92.31 111 TRP A CA 1
ATOM 787 C C . TRP A 1 111 ? 3.693 -1.566 10.120 1.00 92.31 111 TRP A C 1
ATOM 789 O O . TRP A 1 111 ? 3.125 -2.018 11.116 1.00 92.31 111 TRP A O 1
ATOM 799 N N . ALA A 1 112 ? 4.837 -0.883 10.211 1.00 91.12 112 ALA A N 1
ATOM 800 C CA . ALA A 1 112 ? 5.477 -0.572 11.485 1.00 91.12 112 ALA A CA 1
ATOM 801 C C . ALA A 1 112 ? 4.611 0.368 12.338 1.00 91.12 112 ALA A C 1
ATOM 803 O O . ALA A 1 112 ? 4.452 0.120 13.535 1.00 91.12 112 ALA A O 1
ATOM 804 N N . LEU A 1 113 ? 3.992 1.382 11.725 1.00 89.88 113 LEU A N 1
ATOM 805 C CA . LEU A 1 113 ? 3.034 2.277 12.380 1.00 89.88 113 LEU A CA 1
ATOM 806 C C . LEU A 1 113 ? 1.795 1.522 12.864 1.00 89.88 113 LEU A C 1
ATOM 808 O O . LEU A 1 113 ? 1.418 1.647 14.031 1.00 89.88 113 LEU A O 1
ATOM 812 N N . TRP A 1 114 ? 1.214 0.663 12.023 1.00 92.00 114 TRP A N 1
ATOM 813 C CA . TRP A 1 114 ? 0.120 -0.217 12.432 1.00 92.00 114 TRP A CA 1
ATOM 814 C C . TRP A 1 114 ? 0.519 -1.112 13.608 1.00 92.00 114 TRP A C 1
ATOM 816 O O . TRP A 1 114 ? -0.241 -1.259 14.563 1.00 92.00 114 TRP A O 1
ATOM 826 N N . LYS A 1 115 ? 1.728 -1.680 13.583 1.00 90.44 115 LYS A N 1
ATOM 827 C CA . LYS A 1 115 ? 2.224 -2.556 14.649 1.00 90.44 115 LYS A CA 1
ATOM 828 C C . LYS A 1 115 ? 2.456 -1.801 15.957 1.00 90.44 115 LYS A C 1
ATOM 830 O O . LYS A 1 115 ? 2.105 -2.318 17.016 1.00 90.44 115 LYS A O 1
ATOM 835 N N . ALA A 1 116 ? 2.986 -0.581 15.891 1.00 88.12 116 ALA A N 1
ATOM 836 C CA . ALA A 1 116 ? 3.103 0.310 17.043 1.00 88.12 116 ALA A CA 1
ATOM 837 C C . ALA A 1 116 ? 1.718 0.684 17.602 1.00 88.12 116 ALA A C 1
ATOM 839 O O . ALA A 1 116 ? 1.497 0.629 18.812 1.00 88.12 116 ALA A O 1
ATOM 840 N N . GLY A 1 117 ? 0.754 0.972 16.725 1.00 85.31 117 GLY A N 1
ATOM 841 C CA . GLY A 1 117 ? -0.641 1.199 17.098 1.00 85.31 117 GLY A CA 1
ATOM 842 C C . GLY A 1 117 ? -1.277 -0.017 17.774 1.00 85.31 117 GLY A C 1
ATOM 843 O O . GLY A 1 117 ? -1.928 0.131 18.804 1.00 85.31 117 GLY A O 1
ATOM 844 N N . ALA A 1 118 ? -1.049 -1.223 17.246 1.00 86.56 118 ALA A N 1
ATOM 845 C CA . ALA A 1 118 ? -1.578 -2.471 17.795 1.00 86.56 118 ALA A CA 1
ATOM 846 C C . ALA A 1 118 ? -0.946 -2.833 19.145 1.00 86.56 118 ALA A C 1
ATOM 848 O O . ALA A 1 118 ? -1.608 -3.428 19.994 1.00 86.56 118 ALA A O 1
ATOM 849 N N . HIS A 1 119 ? 0.313 -2.446 19.368 1.00 87.56 119 HIS A N 1
ATOM 850 C CA . HIS A 1 119 ? 0.963 -2.588 20.668 1.00 87.56 119 HIS A CA 1
ATOM 851 C C . HIS A 1 119 ? 0.297 -1.706 21.735 1.00 87.56 119 HIS A C 1
ATOM 853 O O . HIS A 1 119 ? 0.020 -2.175 22.836 1.00 87.56 119 HIS A O 1
ATOM 859 N N . SER A 1 120 ? -0.022 -0.456 21.390 1.00 83.19 120 SER A N 1
ATOM 860 C CA . SER A 1 120 ? -0.705 0.488 22.287 1.00 83.19 120 SER A CA 1
ATOM 861 C C . SER A 1 120 ? -2.206 0.208 22.434 1.00 83.19 120 SER A C 1
ATOM 863 O O . SER A 1 120 ? -2.809 0.524 23.459 1.00 83.19 120 SER A O 1
ATOM 865 N N . MET A 1 121 ? -2.835 -0.379 21.413 1.00 82.50 121 MET A N 1
ATOM 866 C CA . MET A 1 121 ? -4.259 -0.712 21.376 1.00 82.50 121 MET A CA 1
ATOM 867 C C . MET A 1 121 ? -4.466 -2.159 20.909 1.00 82.50 121 MET A C 1
ATOM 869 O O . MET A 1 121 ? -4.603 -2.399 19.708 1.00 82.50 121 MET A O 1
ATOM 873 N N . PRO A 1 122 ? -4.599 -3.123 21.842 1.00 81.25 122 PRO A N 1
ATOM 874 C CA . PRO A 1 122 ? -4.721 -4.545 21.504 1.00 81.25 122 PRO A CA 1
ATOM 875 C C . PRO A 1 122 ? -5.936 -4.913 20.638 1.00 81.25 122 PRO A C 1
ATOM 877 O O . PRO A 1 122 ? -5.942 -5.966 20.017 1.00 81.25 122 PRO A O 1
ATOM 880 N N . THR A 1 123 ? -6.956 -4.050 20.579 1.00 80.06 123 THR A N 1
ATOM 881 C CA . THR A 1 123 ? -8.168 -4.231 19.757 1.00 80.06 123 THR A CA 1
ATOM 882 C C . THR A 1 123 ? -8.032 -3.666 18.338 1.00 80.06 123 THR A C 1
ATOM 884 O O . THR A 1 123 ? -8.964 -3.767 17.548 1.00 80.06 123 THR A O 1
ATOM 887 N N . LEU A 1 124 ? -6.912 -3.013 18.001 1.00 80.44 124 LEU A N 1
ATOM 888 C CA . LEU A 1 124 ? -6.687 -2.438 16.669 1.00 80.44 124 LEU A CA 1
ATOM 889 C C . LEU A 1 124 ? -6.731 -3.487 15.538 1.00 80.44 124 LEU A C 1
ATOM 891 O O . LEU A 1 124 ? -7.334 -3.193 14.504 1.00 80.44 124 LEU A O 1
ATOM 895 N N . PRO A 1 125 ? -6.167 -4.704 15.696 1.00 83.50 125 PRO A N 1
ATOM 896 C CA . PRO A 1 125 ? -6.225 -5.725 14.649 1.00 83.50 125 PRO A CA 1
ATOM 897 C C . PRO A 1 125 ? -7.647 -6.160 14.266 1.00 83.50 125 PRO A C 1
ATOM 899 O O . PRO A 1 125 ? -7.853 -6.614 13.143 1.00 83.50 125 PRO A O 1
ATOM 902 N N . ASP A 1 126 ? -8.627 -5.976 15.157 1.00 79.94 126 ASP A N 1
ATOM 903 C CA . ASP A 1 126 ? -10.031 -6.334 14.910 1.00 79.94 126 ASP A CA 1
ATOM 904 C C . ASP A 1 126 ? -10.748 -5.324 13.998 1.00 79.94 126 ASP A C 1
ATOM 906 O O . ASP A 1 126 ? -11.793 -5.618 13.415 1.00 79.94 126 ASP A O 1
ATOM 910 N N . VAL A 1 127 ? -10.207 -4.108 13.889 1.00 79.81 127 VAL A N 1
ATOM 911 C CA . VAL A 1 127 ? -10.817 -2.990 13.151 1.00 79.81 127 VAL A CA 1
ATOM 912 C C . VAL A 1 127 ? -9.984 -2.525 11.959 1.00 79.81 127 VAL A C 1
ATOM 914 O O . VAL A 1 127 ? -10.537 -1.907 11.050 1.00 79.81 127 VAL A O 1
ATOM 917 N N . LEU A 1 128 ? -8.682 -2.829 11.943 1.00 85.00 128 LEU A N 1
ATOM 918 C CA . LEU A 1 128 ? -7.746 -2.445 10.891 1.00 85.00 128 LEU A CA 1
ATOM 919 C C . LEU A 1 128 ? -6.811 -3.610 10.545 1.00 85.00 128 LEU A C 1
ATOM 921 O O . LEU A 1 128 ? -5.990 -4.032 11.362 1.00 85.00 128 LEU A O 1
ATOM 925 N N . ASN A 1 129 ? -6.902 -4.109 9.313 1.00 87.31 129 ASN A N 1
ATOM 926 C CA . ASN A 1 129 ? -6.090 -5.222 8.835 1.00 87.31 129 ASN A CA 1
ATOM 927 C C . ASN A 1 129 ? -4.683 -4.735 8.446 1.00 87.31 129 ASN A C 1
ATOM 929 O O . ASN A 1 129 ? -4.514 -4.001 7.474 1.00 87.31 129 ASN A O 1
ATOM 933 N N . GLY A 1 130 ? -3.650 -5.199 9.154 1.00 85.56 130 GLY A N 1
ATOM 934 C CA . GLY A 1 130 ? -2.263 -4.792 8.897 1.00 85.56 130 GLY A CA 1
ATOM 935 C C . GLY A 1 130 ? -1.731 -5.138 7.498 1.00 85.56 130 GLY A C 1
ATOM 936 O O . GLY A 1 130 ? -0.833 -4.457 7.009 1.00 85.56 130 GLY A O 1
ATOM 937 N N . LYS A 1 131 ? -2.286 -6.154 6.818 1.00 89.69 131 LYS A N 1
ATOM 938 C CA . LYS A 1 131 ? -1.920 -6.489 5.425 1.00 89.69 131 LYS A CA 1
ATOM 939 C C . LYS A 1 131 ? -2.477 -5.460 4.443 1.00 89.69 131 LYS A C 1
ATOM 941 O O . LYS A 1 131 ? -1.810 -5.114 3.474 1.00 89.69 131 LYS A O 1
ATOM 946 N N . LEU A 1 132 ? -3.695 -4.980 4.709 1.00 88.69 132 LEU A N 1
ATOM 947 C CA . LEU A 1 132 ? -4.321 -3.910 3.938 1.00 88.69 132 LEU A CA 1
ATOM 948 C C . LEU A 1 132 ? -3.531 -2.614 4.112 1.00 88.69 132 LEU A C 1
ATOM 950 O O . LEU A 1 132 ? -3.203 -1.990 3.110 1.00 88.69 132 LEU A O 1
ATOM 954 N N . VAL A 1 133 ? -3.163 -2.266 5.352 1.00 90.81 133 VAL A N 1
ATOM 955 C CA . VAL A 1 133 ? -2.290 -1.113 5.628 1.00 90.81 133 VAL A CA 1
ATOM 956 C C . VAL A 1 133 ? -1.007 -1.238 4.816 1.00 90.81 133 VAL A C 1
ATOM 958 O O . VAL A 1 133 ? -0.792 -0.422 3.933 1.00 90.81 133 VAL A O 1
ATOM 961 N N . TRP A 1 134 ? -0.249 -2.328 4.980 1.00 93.56 134 TRP A N 1
ATOM 962 C CA . TRP A 1 134 ? 0.983 -2.551 4.215 1.00 93.56 134 TRP A CA 1
ATOM 963 C C . TRP A 1 134 ? 0.790 -2.371 2.700 1.00 93.56 134 TRP A C 1
ATOM 965 O O . TRP A 1 134 ? 1.560 -1.653 2.071 1.00 93.56 134 TRP A O 1
ATOM 975 N N . ALA A 1 135 ? -0.246 -2.980 2.111 1.00 91.19 135 ALA A N 1
ATOM 976 C CA . ALA A 1 135 ? -0.468 -2.932 0.666 1.00 91.19 135 ALA A CA 1
ATOM 977 C C . ALA A 1 135 ? -0.875 -1.535 0.173 1.00 91.19 135 ALA A C 1
ATOM 979 O O . ALA A 1 135 ? -0.396 -1.075 -0.860 1.00 91.19 135 ALA A O 1
ATOM 980 N N . THR A 1 1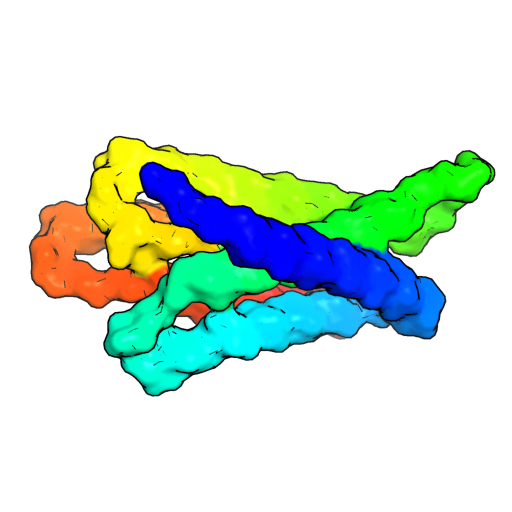36 ? -1.748 -0.852 0.913 1.00 91.06 136 THR A N 1
ATOM 981 C CA . THR A 1 136 ? -2.195 0.506 0.574 1.00 91.06 136 THR A CA 1
ATOM 982 C C . THR A 1 136 ? -1.067 1.530 0.729 1.00 91.06 136 THR A C 1
ATOM 984 O O . THR A 1 136 ? -0.892 2.383 -0.139 1.00 91.06 136 THR A O 1
ATOM 987 N N . SER A 1 137 ? -0.229 1.391 1.757 1.00 92.00 137 SER A N 1
ATOM 988 C CA . SER A 1 137 ? 0.943 2.246 1.968 1.00 92.00 137 SER A CA 1
ATOM 989 C C . SER A 1 137 ? 2.032 1.959 0.942 1.00 92.00 137 SER A C 1
ATOM 991 O O . SER A 1 137 ? 2.610 2.890 0.385 1.00 92.00 137 SER A O 1
ATOM 993 N N . ALA A 1 138 ? 2.244 0.689 0.589 1.00 92.56 138 ALA A N 1
ATOM 994 C CA . ALA A 1 138 ? 3.153 0.326 -0.490 1.00 92.56 138 ALA A CA 1
ATOM 995 C C . ALA A 1 138 ? 2.715 0.906 -1.840 1.00 92.56 138 ALA A C 1
ATOM 997 O O . ALA A 1 138 ? 3.550 1.424 -2.574 1.00 92.56 138 ALA A O 1
ATOM 998 N N . ALA A 1 139 ? 1.415 0.895 -2.150 1.00 90.88 139 ALA A N 1
ATOM 999 C CA . ALA A 1 139 ? 0.898 1.512 -3.369 1.00 90.88 139 ALA A CA 1
ATOM 1000 C C . ALA A 1 139 ? 1.184 3.022 -3.422 1.00 90.88 139 ALA A C 1
ATOM 1002 O O . ALA A 1 139 ? 1.587 3.534 -4.464 1.00 90.88 139 ALA A O 1
ATOM 1003 N N . ALA A 1 140 ? 1.043 3.736 -2.302 1.00 89.94 140 ALA A N 1
ATOM 1004 C CA . ALA A 1 140 ? 1.370 5.160 -2.249 1.00 89.94 140 ALA A CA 1
ATOM 1005 C C . ALA A 1 140 ? 2.867 5.445 -2.382 1.00 89.94 140 ALA A C 1
ATOM 1007 O O . ALA A 1 140 ? 3.244 6.462 -2.962 1.00 89.94 140 ALA A O 1
ATOM 1008 N N . GLY A 1 141 ? 3.724 4.530 -1.924 1.00 88.94 141 GLY A N 1
ATOM 1009 C CA . GLY A 1 141 ? 5.172 4.629 -2.106 1.00 88.94 141 GLY A CA 1
ATOM 1010 C C . GLY A 1 141 ? 5.622 4.678 -3.571 1.00 88.94 141 GLY A C 1
ATOM 1011 O O . GLY A 1 141 ? 6.756 5.082 -3.823 1.00 88.94 141 GLY A O 1
ATOM 1012 N N . TYR A 1 142 ? 4.750 4.360 -4.539 1.00 88.12 142 TYR A N 1
ATOM 1013 C CA . TYR A 1 142 ? 5.019 4.558 -5.969 1.00 88.12 142 TYR A CA 1
ATOM 1014 C C . TYR A 1 142 ? 5.341 6.026 -6.295 1.00 88.12 142 TYR A C 1
ATOM 1016 O O . TYR A 1 142 ? 6.238 6.310 -7.084 1.00 88.12 142 TYR A O 1
ATOM 1024 N N . PHE A 1 143 ? 4.680 6.969 -5.617 1.00 87.44 143 PHE A N 1
ATOM 1025 C CA . PHE A 1 143 ? 4.904 8.411 -5.773 1.00 87.44 143 PHE A CA 1
ATOM 1026 C C . PHE A 1 143 ? 6.068 8.939 -4.920 1.00 87.44 143 PHE A C 1
ATOM 1028 O O . PHE A 1 143 ? 6.117 10.120 -4.581 1.00 87.44 143 PHE A O 1
ATOM 1035 N N . LEU A 1 144 ? 7.014 8.075 -4.545 1.00 88.31 144 LEU A N 1
ATOM 1036 C CA . LEU A 1 144 ? 8.205 8.443 -3.781 1.00 88.31 144 LEU A CA 1
ATOM 1037 C C . LEU A 1 144 ? 7.845 9.179 -2.475 1.00 88.31 144 LEU A C 1
ATOM 1039 O O . LEU A 1 144 ? 6.986 8.741 -1.702 1.00 88.31 144 LEU A O 1
ATOM 1043 N N . LEU A 1 145 ? 8.521 10.298 -2.206 1.00 86.62 145 LEU A N 1
ATOM 1044 C CA . LEU A 1 145 ? 8.399 11.047 -0.963 1.00 86.62 145 LEU A CA 1
ATOM 1045 C C . LEU A 1 145 ? 6.991 11.623 -0.760 1.00 86.62 145 LEU A C 1
ATOM 1047 O O . LEU A 1 145 ? 6.488 11.584 0.362 1.00 86.62 145 LEU A O 1
ATOM 1051 N N . THR A 1 146 ? 6.338 12.126 -1.812 1.00 85.81 146 THR A N 1
ATOM 1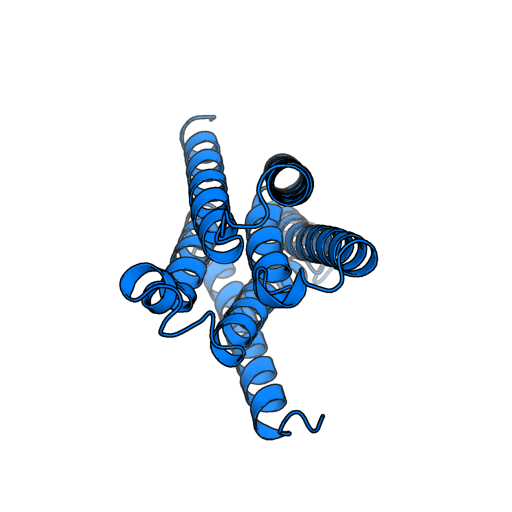052 C CA . THR A 1 146 ? 5.015 12.760 -1.680 1.00 85.81 146 THR A CA 1
ATOM 1053 C C . THR A 1 146 ? 3.957 11.742 -1.275 1.00 85.81 146 THR A C 1
ATOM 1055 O O . THR A 1 146 ? 3.201 11.981 -0.331 1.00 85.81 146 THR A O 1
ATOM 1058 N N . GLY A 1 147 ? 3.950 10.572 -1.918 1.00 84.25 147 GLY A N 1
ATOM 1059 C CA . GLY A 1 147 ? 3.050 9.477 -1.563 1.00 84.25 147 GLY A CA 1
ATOM 1060 C C . GLY A 1 147 ? 3.354 8.887 -0.185 1.00 84.25 147 GLY A C 1
ATOM 1061 O O . GLY A 1 147 ? 2.438 8.659 0.605 1.00 84.25 147 GLY A O 1
ATOM 1062 N N . THR A 1 148 ? 4.639 8.735 0.148 1.00 87.06 148 THR A N 1
ATOM 1063 C CA . THR A 1 148 ? 5.080 8.246 1.464 1.00 87.06 148 THR A CA 1
ATOM 1064 C C . THR A 1 148 ? 4.616 9.154 2.595 1.00 87.06 148 THR A C 1
ATOM 1066 O O . THR A 1 148 ? 3.988 8.683 3.540 1.00 87.06 148 THR A O 1
ATOM 1069 N N . LEU A 1 149 ? 4.874 10.460 2.494 1.00 87.38 149 LEU A N 1
ATOM 1070 C CA . LEU A 1 149 ? 4.446 11.424 3.507 1.00 87.38 149 LEU A CA 1
ATOM 1071 C C . LEU A 1 149 ? 2.923 11.473 3.623 1.00 87.38 149 LEU A C 1
ATOM 1073 O O . LEU A 1 149 ? 2.401 11.497 4.735 1.00 87.38 149 LEU A O 1
ATOM 1077 N N . SER A 1 150 ? 2.216 11.438 2.491 1.00 86.75 150 SER A N 1
ATOM 1078 C CA . SER A 1 150 ? 0.753 11.471 2.476 1.00 86.75 150 SER A CA 1
ATOM 1079 C C . SER A 1 150 ? 0.150 10.294 3.240 1.00 86.75 150 SER A C 1
ATOM 1081 O O . SER A 1 150 ? -0.743 10.497 4.063 1.00 86.75 150 SER A O 1
ATOM 1083 N N . VAL A 1 151 ? 0.655 9.074 3.026 1.00 87.62 151 VAL A N 1
ATOM 1084 C CA . VAL A 1 151 ? 0.117 7.902 3.730 1.00 87.62 151 VAL A CA 1
ATOM 1085 C C . VAL A 1 151 ? 0.584 7.814 5.175 1.00 87.62 151 VAL A C 1
ATOM 1087 O O . VAL A 1 151 ? -0.222 7.476 6.035 1.00 87.62 151 VAL A O 1
ATOM 1090 N N . VAL A 1 152 ? 1.821 8.195 5.492 1.00 87.69 152 VAL A N 1
ATOM 1091 C CA . VAL A 1 152 ? 2.266 8.254 6.893 1.00 87.69 152 VAL A CA 1
ATOM 1092 C C . VAL A 1 152 ? 1.413 9.244 7.692 1.00 87.69 152 VAL A C 1
ATOM 1094 O O . VAL A 1 152 ? 0.943 8.915 8.780 1.00 87.69 152 VAL A O 1
ATOM 1097 N N . LEU A 1 153 ? 1.152 10.437 7.148 1.00 87.88 153 LEU A N 1
ATOM 1098 C CA . LEU A 1 153 ? 0.277 11.424 7.787 1.00 87.88 153 LEU A CA 1
ATOM 1099 C C . LEU A 1 153 ? -1.158 10.911 7.920 1.00 87.88 153 LEU A C 1
ATOM 1101 O O . LEU A 1 153 ? -1.783 11.110 8.965 1.00 87.88 153 LEU A O 1
ATOM 1105 N N . LEU A 1 154 ? -1.671 10.232 6.891 1.00 88.12 154 LEU A N 1
ATOM 1106 C CA . LEU A 1 154 ? -2.988 9.607 6.928 1.00 88.12 154 LEU A CA 1
ATOM 1107 C C . LEU A 1 154 ? -3.080 8.569 8.050 1.00 88.12 154 LEU A C 1
ATOM 1109 O O . LEU A 1 154 ? -4.013 8.620 8.845 1.00 88.12 154 LEU A O 1
ATOM 1113 N N . GLU A 1 155 ? -2.119 7.654 8.143 1.00 86.62 155 GLU A N 1
ATOM 1114 C CA . GLU A 1 155 ? -2.109 6.599 9.156 1.00 86.62 155 GLU A CA 1
ATOM 1115 C C . GLU A 1 155 ? -2.006 7.160 10.570 1.00 86.62 155 GLU A C 1
ATOM 1117 O O . GLU A 1 155 ? -2.770 6.755 11.446 1.00 86.62 155 GLU A O 1
ATOM 1122 N N . VAL A 1 156 ? -1.109 8.127 10.792 1.00 88.19 156 VAL A N 1
ATOM 1123 C CA . VAL A 1 156 ? -1.004 8.827 12.078 1.00 88.19 156 VAL A CA 1
ATOM 1124 C C . VAL A 1 156 ? -2.344 9.470 12.423 1.00 88.19 156 VAL A C 1
ATOM 1126 O O . VAL A 1 156 ? -2.849 9.272 13.525 1.00 88.19 156 VAL A O 1
ATOM 1129 N N . THR A 1 157 ? -2.971 10.160 11.469 1.00 87.31 157 THR A N 1
ATOM 1130 C CA . THR A 1 157 ? -4.278 10.796 11.675 1.00 87.31 157 THR A CA 1
ATOM 1131 C C . THR A 1 157 ? -5.353 9.766 12.018 1.00 87.31 157 THR A C 1
ATOM 1133 O O . THR A 1 157 ? -6.051 9.929 13.013 1.00 87.31 157 THR A O 1
ATOM 1136 N N . LEU A 1 158 ? -5.464 8.669 11.262 1.00 85.44 158 LEU A N 1
ATOM 1137 C CA . LEU A 1 158 ? -6.449 7.613 11.509 1.00 85.44 158 LEU A CA 1
ATOM 1138 C C . LEU A 1 158 ? -6.257 6.956 12.881 1.00 85.44 158 LEU A C 1
ATOM 1140 O O . LEU A 1 158 ? -7.232 6.771 13.612 1.00 85.44 158 LEU A O 1
ATOM 1144 N N . LEU A 1 159 ? -5.015 6.646 13.261 1.00 84.75 159 LEU A N 1
ATOM 1145 C CA . LEU A 1 159 ? -4.691 6.045 14.556 1.00 84.75 159 LEU A CA 1
ATO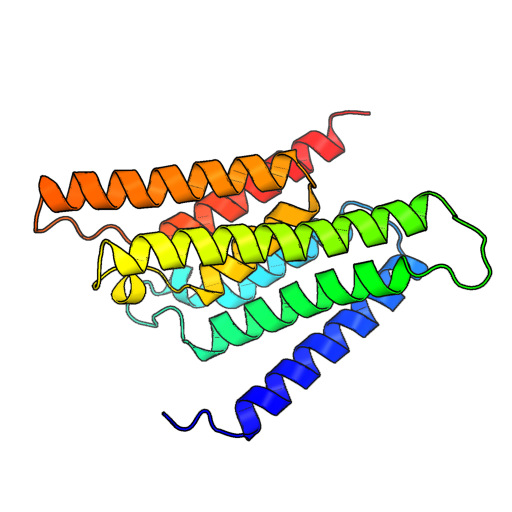M 1146 C C . LEU A 1 159 ? -4.968 7.010 15.715 1.00 84.75 159 LEU A C 1
ATOM 1148 O O . LEU A 1 159 ? -5.587 6.614 16.706 1.00 84.75 159 LEU A O 1
ATOM 1152 N N . THR A 1 160 ? -4.569 8.279 15.595 1.00 84.56 160 THR A N 1
ATOM 1153 C CA . THR A 1 160 ? -4.830 9.307 16.612 1.00 84.56 160 THR A CA 1
ATOM 1154 C C . THR A 1 160 ? -6.324 9.586 16.747 1.00 84.56 160 THR A C 1
ATOM 1156 O O . THR A 1 160 ? -6.848 9.599 17.861 1.00 84.56 160 THR A O 1
ATOM 1159 N N . THR A 1 161 ? -7.044 9.752 15.637 1.00 84.00 161 THR A N 1
ATOM 1160 C CA . THR A 1 161 ? -8.496 9.951 15.643 1.00 84.00 161 THR A CA 1
ATOM 1161 C C . THR A 1 161 ? -9.205 8.752 16.260 1.00 84.00 161 THR A C 1
ATOM 1163 O O . THR A 1 161 ? -10.085 8.942 17.098 1.00 84.00 161 THR A O 1
ATOM 1166 N N . HIS A 1 162 ? -8.800 7.522 15.931 1.00 83.12 162 HIS A N 1
ATOM 1167 C CA . HIS A 1 162 ? -9.363 6.327 16.554 1.00 83.12 162 HIS A CA 1
ATOM 1168 C C . HIS A 1 162 ? -9.118 6.294 18.066 1.00 83.12 162 HIS A C 1
ATOM 1170 O O . HIS A 1 162 ? -10.052 6.051 18.830 1.00 83.12 162 HIS A O 1
ATOM 1176 N N . TYR A 1 163 ? -7.892 6.592 18.506 1.00 81.00 163 TYR A N 1
ATOM 1177 C CA . TYR A 1 163 ? -7.550 6.664 19.926 1.00 81.00 163 TYR A CA 1
ATOM 1178 C C . TYR A 1 163 ? -8.434 7.671 20.675 1.00 81.00 163 TYR A C 1
ATOM 1180 O O . TYR A 1 163 ? -9.048 7.335 21.689 1.00 81.00 163 TYR A O 1
ATOM 1188 N N . LEU A 1 164 ? -8.546 8.893 20.145 1.00 80.50 164 LEU A N 1
ATOM 1189 C CA . LEU A 1 164 ? -9.304 9.984 20.760 1.00 80.50 164 LEU A CA 1
ATOM 1190 C C . LEU A 1 164 ? -10.812 9.717 20.763 1.00 80.50 164 LEU A C 1
ATOM 1192 O O . LEU A 1 164 ? -11.480 9.930 21.777 1.00 80.50 164 LEU A O 1
ATOM 1196 N N . LEU A 1 165 ? -11.360 9.229 19.648 1.00 79.06 165 LEU A N 1
ATOM 1197 C CA . LEU A 1 165 ? -12.780 8.901 19.548 1.00 79.06 165 LEU A CA 1
ATOM 1198 C C . LEU A 1 165 ? -13.145 7.737 20.461 1.00 79.06 165 LEU A C 1
ATOM 1200 O O . LEU A 1 165 ? -14.190 7.792 21.098 1.00 79.06 165 LEU A O 1
ATOM 1204 N N . ARG A 1 166 ? -12.276 6.732 20.598 1.00 73.00 166 ARG A N 1
ATOM 1205 C CA . ARG A 1 166 ? -12.490 5.624 21.532 1.00 73.00 166 ARG A CA 1
ATOM 1206 C C . ARG A 1 166 ? -12.427 6.078 22.989 1.00 73.00 166 ARG A C 1
ATOM 1208 O O . ARG A 1 166 ? -13.237 5.626 23.796 1.00 73.00 166 ARG A O 1
ATOM 1215 N N . ALA A 1 167 ? -11.500 6.979 23.321 1.00 68.50 167 ALA A N 1
ATOM 1216 C CA . ALA A 1 167 ? -11.398 7.556 24.659 1.00 68.50 167 ALA A CA 1
ATOM 1217 C C . ALA A 1 167 ? -12.657 8.359 25.037 1.00 68.50 167 ALA A C 1
ATOM 1219 O O . ALA A 1 167 ? -13.092 8.312 26.186 1.00 68.50 167 ALA A O 1
ATOM 1220 N N . LYS A 1 168 ? -13.263 9.065 24.071 1.00 71.38 168 LYS A N 1
ATOM 1221 C CA . LYS A 1 168 ? -14.421 9.943 24.301 1.00 71.38 168 LYS A CA 1
ATOM 1222 C C . LYS A 1 168 ? -15.781 9.252 24.128 1.00 71.38 168 LYS A C 1
ATOM 1224 O O . LYS A 1 168 ? -16.720 9.566 24.854 1.00 71.38 168 LYS A O 1
ATOM 1229 N N . TYR A 1 169 ? -15.900 8.310 23.195 1.00 65.75 169 TYR A N 1
ATOM 1230 C CA . TYR A 1 169 ? -17.154 7.668 22.801 1.00 65.75 169 TYR A CA 1
ATOM 1231 C C . TYR A 1 169 ? -16.970 6.151 22.674 1.00 65.75 169 TYR A C 1
ATOM 1233 O O . TYR A 1 169 ? -16.651 5.629 21.607 1.00 65.75 169 TYR A O 1
ATOM 1241 N N . LYS A 1 170 ? -17.253 5.412 23.756 1.00 59.12 170 LYS A N 1
ATOM 1242 C CA . LYS A 1 170 ? -17.148 3.937 23.791 1.00 59.12 170 LYS A CA 1
ATOM 1243 C C . LYS A 1 170 ? -17.966 3.212 22.708 1.00 59.12 170 LYS A C 1
ATOM 1245 O O . LYS A 1 170 ? -17.639 2.079 22.376 1.00 59.12 170 LYS A O 1
ATOM 1250 N N . SER A 1 171 ? -19.013 3.843 22.171 1.00 55.50 171 SER A N 1
ATOM 1251 C CA . SER A 1 171 ? -19.937 3.234 21.203 1.00 55.50 171 SER A CA 1
ATOM 1252 C C . SER A 1 171 ? -19.678 3.621 19.742 1.00 55.50 171 SER A C 1
ATOM 1254 O O . SER A 1 171 ? -20.326 3.064 18.858 1.00 55.50 171 SER A O 1
ATOM 1256 N N . LEU A 1 172 ? -18.776 4.567 19.449 1.00 58.12 172 LEU A N 1
ATOM 1257 C CA . LEU A 1 172 ? -18.579 5.022 18.071 1.00 58.12 172 LEU A CA 1
ATOM 1258 C C . LEU A 1 172 ? -17.695 4.023 17.312 1.00 58.12 172 LEU A C 1
ATOM 1260 O O . LEU A 1 172 ? -16.483 3.963 17.508 1.00 58.12 172 LEU A O 1
ATOM 1264 N N . HIS A 1 173 ? -18.312 3.204 16.464 1.00 64.62 173 HIS A N 1
ATOM 1265 C CA . HIS A 1 173 ? -17.612 2.230 15.628 1.00 64.62 173 HIS A CA 1
ATOM 1266 C C . HIS A 1 173 ? -17.166 2.883 14.320 1.00 64.62 173 HIS A C 1
ATOM 1268 O O . HIS A 1 173 ? -17.899 2.898 13.336 1.00 64.62 173 HIS A O 1
ATOM 1274 N N . VAL A 1 174 ? -15.952 3.435 14.316 1.00 69.94 174 VAL A N 1
ATOM 1275 C CA . VAL A 1 174 ? -15.304 3.908 13.086 1.00 69.94 174 VAL A CA 1
ATOM 1276 C C . VAL A 1 174 ? -14.682 2.718 12.361 1.00 69.94 174 VAL A C 1
ATOM 1278 O O . VAL A 1 174 ? -13.896 1.966 12.941 1.00 69.94 174 VAL A O 1
ATOM 1281 N N . ASP A 1 175 ? -15.031 2.546 11.089 1.00 79.00 175 ASP A N 1
ATOM 1282 C CA . ASP A 1 175 ? -14.468 1.505 10.237 1.00 79.00 175 ASP A CA 1
ATOM 1283 C C . ASP A 1 175 ? -13.131 1.955 9.633 1.00 79.00 175 ASP A C 1
ATOM 1285 O O . ASP A 1 175 ? -13.083 2.684 8.640 1.00 79.00 175 ASP A O 1
ATOM 1289 N N . LEU A 1 176 ? -12.029 1.547 10.267 1.00 83.25 176 LEU A N 1
ATOM 1290 C CA . LEU A 1 176 ? -10.691 1.975 9.861 1.00 83.25 176 LEU A CA 1
ATOM 1291 C C . LEU A 1 176 ? -10.241 1.355 8.536 1.00 83.25 176 LEU A C 1
ATOM 1293 O O . LEU A 1 176 ? -9.519 2.012 7.795 1.00 83.25 176 LEU A O 1
ATOM 1297 N N . ASN A 1 177 ? -10.681 0.138 8.200 1.00 85.81 177 ASN A N 1
ATOM 1298 C CA . ASN A 1 177 ? -10.382 -0.457 6.894 1.00 85.81 177 ASN A CA 1
ATOM 1299 C C . ASN A 1 177 ? -11.032 0.347 5.763 1.00 85.81 177 ASN A C 1
ATOM 1301 O O . ASN A 1 177 ? -10.375 0.638 4.767 1.00 85.81 177 ASN A O 1
ATOM 1305 N N . PHE A 1 178 ? -12.305 0.729 5.925 1.00 83.88 178 PHE A N 1
ATOM 1306 C CA . PHE A 1 178 ? -13.009 1.550 4.940 1.00 83.88 178 PHE A CA 1
ATOM 1307 C C . PHE A 1 178 ? -12.324 2.909 4.776 1.00 83.88 178 PHE A C 1
ATOM 1309 O O . PHE A 1 178 ? -12.018 3.315 3.655 1.00 83.88 178 PHE A O 1
ATOM 1316 N N . ALA A 1 179 ? -12.021 3.575 5.895 1.00 86.12 179 ALA A N 1
ATOM 1317 C CA . ALA A 1 179 ? -11.329 4.858 5.884 1.00 86.12 179 ALA A CA 1
ATOM 1318 C C . ALA A 1 179 ? -9.951 4.763 5.206 1.00 86.12 179 ALA A C 1
ATOM 1320 O O . ALA A 1 179 ? -9.635 5.609 4.375 1.00 86.12 179 ALA A O 1
ATOM 1321 N N . GLN A 1 180 ? -9.174 3.710 5.488 1.00 87.88 180 GLN A N 1
ATOM 1322 C CA . GLN A 1 180 ? -7.878 3.459 4.851 1.00 87.88 180 GLN A CA 1
ATOM 1323 C C . GLN A 1 180 ? -8.016 3.285 3.333 1.00 87.88 180 GLN A C 1
ATOM 1325 O O . GLN A 1 180 ? -7.284 3.922 2.579 1.00 87.88 180 GLN A O 1
ATOM 1330 N N . ILE A 1 181 ? -8.956 2.450 2.870 1.00 87.88 181 ILE A N 1
ATOM 1331 C CA . ILE A 1 181 ? -9.163 2.195 1.434 1.00 87.88 181 ILE A CA 1
ATOM 1332 C C . ILE A 1 181 ? -9.529 3.490 0.715 1.00 87.88 181 ILE A C 1
ATOM 1334 O O . ILE A 1 181 ? -8.876 3.853 -0.260 1.00 87.88 181 ILE A O 1
ATOM 1338 N N . VAL A 1 182 ? -10.548 4.202 1.202 1.00 87.88 182 VAL A N 1
ATOM 1339 C CA . VAL A 1 182 ? -11.040 5.423 0.552 1.00 87.88 182 VAL A CA 1
ATOM 1340 C C . VAL A 1 182 ? -9.980 6.519 0.575 1.00 87.88 182 VAL A C 1
ATOM 1342 O O . VAL A 1 182 ? -9.721 7.145 -0.450 1.00 87.88 182 VAL A O 1
ATOM 1345 N N . ALA A 1 183 ? -9.325 6.740 1.714 1.00 87.62 183 ALA A N 1
ATOM 1346 C CA . ALA A 1 183 ? -8.335 7.800 1.825 1.00 87.62 183 ALA A CA 1
ATOM 1347 C C . ALA A 1 183 ? -7.091 7.531 0.967 1.00 87.62 183 ALA A C 1
ATOM 1349 O O . ALA A 1 183 ? -6.572 8.460 0.348 1.00 87.62 183 ALA A O 1
ATOM 1350 N N . VAL A 1 184 ? -6.644 6.275 0.855 1.00 88.69 184 VAL A N 1
ATOM 1351 C CA . VAL A 1 184 ? -5.532 5.933 -0.041 1.00 88.69 184 VAL A CA 1
ATOM 1352 C C . VAL A 1 184 ? -5.941 6.045 -1.508 1.00 88.69 184 VAL A C 1
ATOM 1354 O O . VAL A 1 184 ? -5.157 6.558 -2.296 1.00 88.69 184 VAL A O 1
ATOM 1357 N N . GLN A 1 185 ? -7.164 5.665 -1.885 1.00 88.81 185 GLN A N 1
ATOM 1358 C CA . GLN A 1 185 ? -7.676 5.893 -3.245 1.00 88.81 185 GLN A CA 1
ATOM 1359 C C . GLN A 1 185 ? -7.632 7.380 -3.616 1.00 88.81 185 GLN A C 1
ATOM 1361 O O . GLN A 1 185 ? -7.059 7.744 -4.640 1.00 88.81 185 GLN A O 1
ATOM 1366 N N . VAL A 1 186 ? -8.144 8.250 -2.739 1.00 88.38 186 VAL A N 1
ATOM 1367 C CA . VAL A 1 186 ? -8.087 9.707 -2.935 1.00 88.38 186 VAL A CA 1
ATOM 1368 C C . VAL A 1 186 ? -6.640 10.194 -3.015 1.00 88.38 186 VAL A C 1
ATOM 1370 O O . VAL A 1 186 ? -6.310 10.983 -3.896 1.00 88.38 186 VAL A O 1
ATOM 1373 N N . CYS A 1 187 ? -5.756 9.698 -2.146 1.00 87.38 187 CYS A N 1
ATOM 1374 C CA . CYS A 1 187 ? -4.339 10.054 -2.160 1.00 87.38 187 CYS A CA 1
ATOM 1375 C C . CYS A 1 187 ? -3.665 9.687 -3.490 1.00 87.38 187 CYS A C 1
ATOM 1377 O O . CYS A 1 187 ? -2.985 10.522 -4.089 1.00 87.38 187 CYS A O 1
ATOM 1379 N N . LEU A 1 188 ? -3.876 8.465 -3.977 1.00 87.25 188 LEU A N 1
ATOM 1380 C CA . LEU A 1 188 ? -3.323 7.985 -5.242 1.00 87.25 188 LEU A CA 1
ATOM 1381 C C . LEU A 1 188 ? -3.882 8.779 -6.431 1.00 87.25 188 LEU A C 1
ATOM 1383 O O . LEU A 1 188 ? -3.107 9.212 -7.280 1.00 87.25 188 LEU A O 1
ATOM 1387 N N . MET A 1 189 ? -5.193 9.042 -6.461 1.00 88.06 189 MET A N 1
ATOM 1388 C CA . MET A 1 189 ? -5.819 9.872 -7.497 1.00 88.06 189 MET A CA 1
ATOM 1389 C C . MET A 1 189 ? -5.256 11.294 -7.505 1.00 88.06 189 MET A C 1
ATOM 1391 O O . MET A 1 189 ? -4.937 11.822 -8.567 1.00 88.06 189 MET A O 1
ATOM 1395 N N . MET A 1 190 ? -5.087 11.910 -6.333 1.00 87.38 190 MET A N 1
ATOM 1396 C CA . MET A 1 190 ? -4.568 13.272 -6.232 1.00 87.38 190 MET A CA 1
ATOM 1397 C C . MET A 1 190 ? -3.105 13.344 -6.685 1.00 87.38 190 MET A C 1
ATOM 1399 O O . MET A 1 190 ? -2.745 14.243 -7.439 1.00 87.38 190 MET A O 1
ATOM 1403 N N . ASN A 1 191 ? -2.278 12.359 -6.312 1.00 85.06 191 ASN A N 1
ATOM 1404 C CA . ASN A 1 191 ? -0.902 12.259 -6.805 1.00 85.06 191 ASN A CA 1
ATOM 1405 C C . ASN A 1 191 ? -0.846 12.016 -8.325 1.00 85.06 191 ASN A C 1
ATOM 1407 O O . ASN A 1 191 ? -0.024 12.639 -8.992 1.00 85.06 191 ASN A O 1
ATOM 1411 N N . MET A 1 192 ? -1.736 11.190 -8.894 1.00 83.62 192 MET A N 1
ATOM 1412 C CA . MET A 1 192 ? -1.845 11.032 -10.353 1.00 83.62 192 MET A CA 1
ATOM 1413 C C . MET A 1 192 ? -2.232 12.336 -11.049 1.00 83.62 192 MET A C 1
ATOM 1415 O O . MET A 1 192 ? -1.632 12.681 -12.062 1.00 83.62 192 MET A O 1
ATOM 1419 N N . MET A 1 193 ? -3.207 13.075 -10.510 1.00 84.56 193 MET A N 1
ATOM 1420 C CA . MET A 1 193 ? -3.596 14.374 -11.059 1.00 84.56 193 MET A CA 1
ATOM 1421 C C . MET A 1 193 ? -2.414 15.343 -11.040 1.00 84.56 193 MET A C 1
ATOM 1423 O O . MET A 1 193 ? -2.123 15.954 -12.061 1.00 84.56 193 MET A O 1
ATOM 1427 N N . PHE A 1 194 ? -1.679 15.445 -9.929 1.00 82.69 194 PHE A N 1
ATOM 1428 C CA . PHE A 1 194 ? -0.480 16.286 -9.886 1.00 82.69 194 PHE A CA 1
ATOM 1429 C C . PHE A 1 194 ? 0.551 15.888 -10.945 1.00 82.69 194 PHE A C 1
ATOM 1431 O O . PHE A 1 194 ? 1.116 16.767 -11.581 1.00 82.69 194 PHE A O 1
ATOM 1438 N N . LEU A 1 195 ? 0.743 14.589 -11.180 1.00 76.50 195 LEU A N 1
ATOM 1439 C CA . LEU A 1 195 ? 1.669 14.076 -12.195 1.00 76.50 195 LEU A CA 1
ATOM 1440 C C . LEU A 1 195 ? 1.193 14.354 -13.634 1.00 76.50 195 LEU A C 1
ATOM 1442 O O . LEU A 1 195 ? 2.014 14.459 -14.535 1.00 76.50 195 LEU A O 1
ATOM 1446 N N . MET A 1 196 ? -0.118 14.495 -13.852 1.00 77.50 196 MET A N 1
ATOM 1447 C CA . MET A 1 196 ? -0.711 14.849 -15.147 1.00 77.50 196 MET A CA 1
ATOM 1448 C C . MET A 1 196 ? -0.711 16.365 -15.415 1.00 77.50 196 MET A C 1
ATOM 1450 O O . MET A 1 196 ? -0.660 16.778 -16.571 1.00 77.50 196 MET A O 1
ATOM 1454 N N . PHE A 1 197 ? -0.806 17.193 -14.366 1.00 72.69 197 PHE A N 1
ATOM 1455 C CA . PHE A 1 197 ? -0.953 18.652 -14.479 1.00 72.69 197 PHE A CA 1
ATOM 1456 C C . PHE A 1 197 ? 0.333 19.451 -14.214 1.00 72.69 197 PHE A C 1
ATOM 1458 O O . PHE A 1 197 ? 0.373 20.628 -14.575 1.00 72.69 197 PHE A O 1
ATOM 1465 N N . LEU A 1 198 ? 1.368 18.862 -13.600 1.00 58.69 198 LEU A N 1
ATOM 1466 C CA . LEU A 1 198 ? 2.705 19.463 -13.555 1.00 58.69 198 LEU A CA 1
ATOM 1467 C C . LEU A 1 198 ? 3.550 18.934 -14.733 1.00 58.69 198 LEU A C 1
ATOM 1469 O O . LEU A 1 198 ? 3.747 17.721 -14.803 1.00 58.69 198 LEU A O 1
ATOM 1473 N N . PRO A 1 199 ? 4.025 19.812 -15.640 1.00 48.78 199 PRO A N 1
ATOM 1474 C CA . PRO A 1 199 ? 4.882 19.440 -16.768 1.00 48.78 199 PRO A CA 1
ATOM 1475 C C . PRO A 1 199 ? 6.299 19.029 -16.347 1.00 48.78 199 PRO A C 1
ATOM 1477 O O . PRO A 1 199 ? 6.796 19.547 -15.318 1.00 48.78 199 PRO A O 1
#